Protein AF-A0A2V8FSN2-F1 (afdb_monomer)

Solvent-accessible surface area (backbone atoms only — not comparable to full-atom values): 13021 Å² total; per-residue (Å²): 144,83,74,74,77,70,56,72,78,51,19,64,50,29,37,34,73,85,89,59,61,61,70,61,34,43,75,29,54,44,85,53,67,49,94,68,53,71,68,62,53,70,71,27,49,77,46,80,64,56,48,75,47,79,47,88,89,55,95,57,101,60,76,70,44,48,71,44,72,59,65,49,56,39,64,69,43,63,87,52,48,31,28,37,70,30,58,75,86,32,45,38,61,46,45,51,55,32,38,76,66,48,27,46,29,36,34,38,63,38,73,87,29,33,57,58,28,12,51,41,51,52,53,61,70,69,50,76,89,79,90,68,79,76,56,54,57,28,33,36,36,59,82,84,46,71,62,59,51,49,37,41,44,45,27,44,70,67,44,48,44,58,40,72,33,83,56,83,50,91,90,31,93,43,58,47,41,77,60,37,94,95,34,42,54,76,56,50,74,42,35,64,64,38,39,50,51,49,46,64,74,58,37,74,88,62,46,90,56,84,76,81,98,55,74,78,72,73,77,84,84

Nearest PDB structures (foldseek):
  5dmm-assembly1_A  TM=5.760E-01  e=6.730E+00  Escherichia coli K-12
  6clu-assembly5_B  TM=4.795E-01  e=7.625E+00  Staphylococcus aureus

Mean predicted aligned error: 6.65 Å

pLDDT: mean 86.46, std 13.63, range [32.28, 97.88]

Radius of gyration: 18.84 Å; Cα contacts (8 Å, |Δi|>4): 355; chains: 1; bounding box: 43×34×50 Å

Sequence (221 aa):
MTSLILLLLAALPCIWTQGANRAALEAAGIKRFCALTEAELAAREALPTPGVTARAGLASPTRSPWIVANGWRFTRHPAMKYVYDVPAGKAALAAAEAFAYGADAAMKIDPADAPNLGAMLTFLEGLPAADLPPIADLAVVDDGSPVTGEVMNLLARRNLLFQVVQAPSVRFRLNIAIGSAAYPRAEASDPSAFALKIRRQLTDEERSLRVYGSEVVIGRL

Secondary structure (DSSP, 8-state):
--SSTTSGGGSSPEEP-SS--HHHHHHTT---B----HHHHHTSEEEPPPEEE--TT---S--PPEEE--HHHHHH-TT-EEEEE--TT-HHHHHHHHHHHT-EEEEE--GGGHHHHHHHHHHHHTSPP--PPPP-SEEEE--S-HHHHHHHHHHHTTT--EEEESS--TT-S-EEETTSSSS-TTGGGSHHHHHHHHHHHH-STT-S----S-SSPPP--

Structure (mmCIF, N/CA/C/O backbone):
data_AF-A0A2V8FSN2-F1
#
_entry.id   AF-A0A2V8FSN2-F1
#
loop_
_atom_site.group_PDB
_atom_site.id
_atom_site.type_symbol
_atom_site.label_atom_id
_atom_site.label_alt_id
_atom_site.label_comp_id
_atom_site.label_asym_id
_atom_site.label_entity_id
_atom_site.label_seq_id
_atom_site.pdbx_PDB_ins_code
_atom_site.Cartn_x
_atom_site.Cartn_y
_atom_site.Cartn_z
_atom_site.occupancy
_atom_site.B_iso_or_equiv
_atom_site.auth_seq_id
_atom_site.auth_comp_id
_atom_site.auth_asym_id
_atom_site.auth_atom_id
_atom_site.pdbx_PDB_model_num
ATOM 1 N N . MET A 1 1 ? -22.797 -11.691 -17.986 1.00 35.75 1 MET A N 1
ATOM 2 C CA . MET A 1 1 ? -21.672 -12.281 -17.221 1.00 35.75 1 MET A CA 1
ATOM 3 C C . MET A 1 1 ? -20.411 -12.345 -18.090 1.00 35.75 1 MET A C 1
ATOM 5 O O . MET A 1 1 ? -19.824 -13.401 -18.255 1.00 35.75 1 MET A O 1
ATOM 9 N N . THR A 1 2 ? -19.988 -11.214 -18.660 1.00 32.28 2 THR A N 1
ATOM 10 C CA . THR A 1 2 ? -18.914 -11.165 -19.681 1.00 32.28 2 THR A CA 1
ATOM 11 C C . THR A 1 2 ? -17.969 -9.976 -19.480 1.00 32.28 2 THR A C 1
ATOM 13 O O . THR A 1 2 ? -17.250 -9.599 -20.394 1.00 32.28 2 THR A O 1
ATOM 16 N N . SER A 1 3 ? -17.946 -9.391 -18.276 1.00 36.03 3 SER A N 1
ATOM 17 C CA . SER A 1 3 ? -17.157 -8.183 -17.980 1.00 36.03 3 SER A CA 1
ATOM 18 C C . SER A 1 3 ? -16.051 -8.377 -16.936 1.00 36.03 3 SER A C 1
ATOM 20 O O . SER A 1 3 ? -15.344 -7.423 -16.639 1.00 36.03 3 SER A O 1
ATOM 22 N N . LEU A 1 4 ? -15.876 -9.584 -16.380 1.00 37.31 4 LEU A N 1
ATOM 23 C CA . LEU A 1 4 ? -14.930 -9.819 -15.276 1.00 37.31 4 LEU A CA 1
ATOM 24 C C . LEU A 1 4 ? -13.519 -10.236 -15.732 1.00 37.31 4 LEU A C 1
ATOM 26 O O . LEU A 1 4 ? -12.563 -10.098 -14.981 1.00 37.31 4 LEU A O 1
ATOM 30 N N . ILE A 1 5 ? -13.362 -10.700 -16.975 1.00 35.25 5 ILE A N 1
ATOM 31 C CA . ILE A 1 5 ? -12.075 -11.215 -17.483 1.00 35.25 5 ILE A CA 1
ATOM 32 C C . ILE A 1 5 ? -11.125 -10.077 -17.913 1.00 35.25 5 ILE A C 1
ATOM 34 O O . ILE A 1 5 ? -9.914 -10.269 -17.967 1.00 35.25 5 ILE A O 1
ATOM 38 N N . LEU A 1 6 ? -11.635 -8.859 -18.146 1.00 33.50 6 LEU A N 1
ATOM 39 C CA . LEU A 1 6 ? -10.810 -7.726 -18.588 1.00 33.50 6 LEU A CA 1
ATOM 40 C C . LEU A 1 6 ? -10.037 -7.013 -17.458 1.00 33.50 6 LEU A C 1
ATOM 42 O O . LEU A 1 6 ? -9.141 -6.227 -17.751 1.00 33.50 6 LEU A O 1
ATOM 46 N N . LEU A 1 7 ? -10.353 -7.273 -16.184 1.00 42.03 7 LEU A N 1
ATOM 47 C CA . LEU A 1 7 ? -9.751 -6.567 -15.040 1.00 42.03 7 LEU A CA 1
ATOM 48 C C . LEU A 1 7 ? -8.415 -7.159 -14.567 1.00 42.03 7 LEU A C 1
ATOM 50 O O . LEU A 1 7 ? -7.621 -6.461 -13.946 1.00 42.03 7 LEU A O 1
ATOM 54 N N . LEU A 1 8 ? -8.108 -8.412 -14.903 1.00 42.19 8 LEU A N 1
ATOM 55 C CA . LEU A 1 8 ? -6.897 -9.081 -14.407 1.00 42.19 8 LEU A CA 1
ATOM 56 C C . LEU A 1 8 ? -5.625 -8.689 -15.170 1.00 42.19 8 LEU A C 1
ATOM 58 O O . LEU A 1 8 ? -4.538 -8.659 -14.602 1.00 42.19 8 LEU A O 1
ATOM 62 N N . LEU A 1 9 ? -5.763 -8.266 -16.429 1.00 45.56 9 LEU A N 1
ATOM 63 C CA . LEU A 1 9 ? -4.681 -7.621 -17.173 1.00 45.56 9 LEU A CA 1
ATOM 64 C C . LEU A 1 9 ? -4.505 -6.141 -16.778 1.00 45.56 9 LEU A C 1
ATOM 66 O O . LEU A 1 9 ? -3.613 -5.506 -17.326 1.00 45.56 9 LEU A O 1
ATOM 70 N N . ALA A 1 10 ? -5.290 -5.570 -15.857 1.00 51.56 10 ALA A N 1
ATOM 71 C CA . ALA A 1 10 ? -5.167 -4.163 -15.450 1.00 51.56 10 ALA A CA 1
ATOM 72 C C . ALA A 1 10 ? -4.261 -3.938 -14.220 1.00 51.56 10 ALA A C 1
ATOM 74 O O . ALA A 1 10 ? -3.908 -2.799 -13.940 1.00 51.56 10 ALA A O 1
ATOM 75 N N . ALA A 1 11 ? -3.853 -4.998 -13.512 1.00 57.66 11 ALA A N 1
ATOM 76 C CA . ALA A 1 11 ? -3.108 -4.879 -12.252 1.00 57.66 11 ALA A CA 1
ATOM 77 C C . ALA A 1 11 ? -1.583 -4.740 -12.410 1.00 57.66 11 ALA A C 1
ATOM 79 O O . ALA A 1 11 ? -0.895 -4.375 -11.458 1.00 57.66 11 ALA A O 1
ATOM 80 N N . LEU A 1 12 ? -1.029 -5.053 -13.588 1.00 60.91 12 LEU A N 1
ATOM 81 C CA . LEU A 1 12 ? 0.399 -4.848 -13.829 1.00 60.91 12 LEU A CA 1
ATOM 82 C C . LEU A 1 12 ? 0.646 -3.372 -14.153 1.00 60.91 12 LEU A C 1
ATOM 84 O O . LEU A 1 12 ? 0.088 -2.894 -15.154 1.00 60.91 12 LEU A O 1
ATOM 88 N N . PRO A 1 13 ? 1.495 -2.680 -13.369 1.00 67.88 13 PRO A N 1
ATOM 89 C CA . PRO A 1 13 ? 1.811 -1.284 -13.612 1.00 67.88 13 PRO A CA 1
ATOM 90 C C . PRO A 1 13 ? 2.401 -1.140 -15.011 1.00 67.88 13 PRO A C 1
ATOM 92 O O . PRO A 1 13 ? 3.195 -1.969 -15.466 1.00 67.88 13 PRO A O 1
ATOM 95 N N . CYS A 1 14 ? 1.981 -0.099 -15.720 1.00 76.69 14 CYS A N 1
ATOM 96 C CA . CYS A 1 14 ? 2.567 0.220 -17.010 1.00 76.69 14 CYS A CA 1
ATOM 97 C C . CYS A 1 14 ? 3.764 1.153 -16.800 1.00 76.69 14 CYS A C 1
ATOM 99 O O . CYS A 1 14 ? 3.795 1.984 -15.888 1.00 76.69 14 CYS A O 1
ATOM 101 N N . ILE A 1 15 ? 4.779 1.013 -17.646 1.00 75.25 15 ILE A N 1
ATOM 102 C CA . ILE A 1 15 ? 5.975 1.844 -17.562 1.00 75.25 15 ILE A CA 1
ATOM 103 C C . ILE A 1 15 ? 5.770 3.082 -18.427 1.00 75.25 15 ILE A C 1
ATOM 105 O O . ILE A 1 15 ? 5.444 2.979 -19.611 1.00 75.25 15 ILE A O 1
ATOM 109 N N . TRP A 1 16 ? 5.964 4.260 -17.842 1.00 72.88 16 TRP A N 1
ATOM 110 C CA . TRP A 1 16 ? 6.043 5.503 -18.597 1.00 72.88 16 TRP A CA 1
ATOM 111 C C . TRP A 1 16 ? 7.506 5.910 -18.673 1.00 72.88 16 TRP A C 1
ATOM 113 O O . TRP A 1 16 ? 8.165 6.092 -17.652 1.00 72.88 16 TRP A O 1
ATOM 123 N N . THR A 1 17 ? 8.035 6.049 -19.882 1.00 64.50 17 THR A N 1
ATOM 124 C CA . THR A 1 17 ? 9.439 6.411 -20.061 1.00 64.50 17 THR A CA 1
ATOM 125 C C . THR A 1 17 ? 9.577 7.680 -20.870 1.00 64.50 17 THR A C 1
ATOM 127 O O . THR A 1 17 ? 9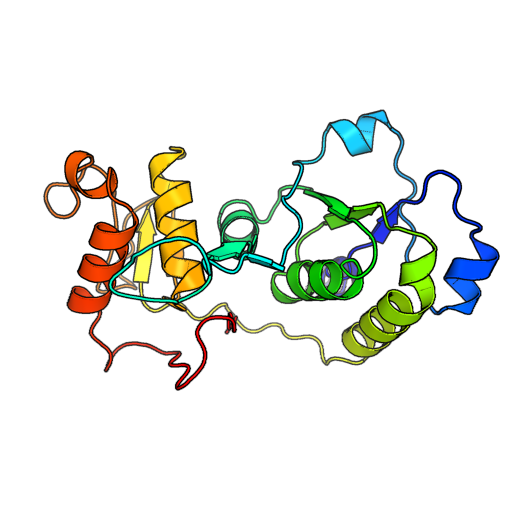.242 7.705 -22.053 1.00 64.50 17 THR A O 1
ATOM 130 N N . GLN A 1 18 ? 10.159 8.703 -20.253 1.00 57.31 18 GLN A N 1
ATOM 131 C CA . GLN A 1 18 ? 10.711 9.844 -20.969 1.00 57.31 18 GLN A CA 1
ATOM 132 C C . GLN A 1 18 ? 12.187 9.55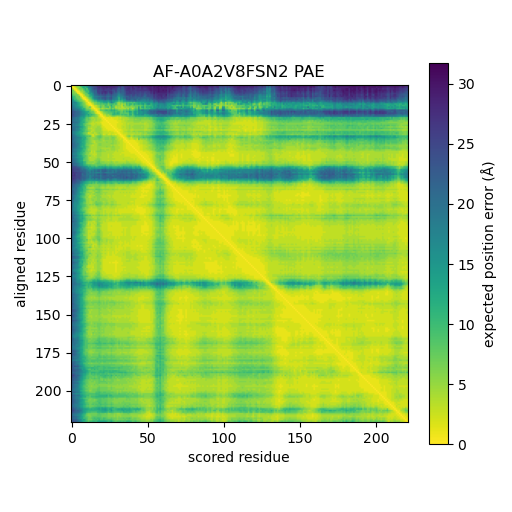9 -21.255 1.00 57.31 18 GLN A C 1
ATOM 134 O O . GLN A 1 18 ? 12.979 9.382 -20.337 1.00 57.31 18 GLN A O 1
ATOM 139 N N . GLY A 1 19 ? 12.555 9.455 -22.532 1.00 55.84 19 GLY A N 1
ATOM 140 C CA . GLY A 1 19 ? 13.959 9.372 -22.960 1.00 55.84 19 GLY A CA 1
ATOM 141 C C . GLY A 1 19 ? 14.665 8.016 -22.815 1.00 55.84 19 GLY A C 1
ATOM 142 O O . GLY A 1 19 ? 15.796 7.892 -23.278 1.00 55.84 19 GLY A O 1
ATOM 143 N N . ALA A 1 20 ? 14.039 6.985 -22.240 1.00 67.75 20 ALA A N 1
ATOM 144 C CA . ALA A 1 20 ? 14.624 5.641 -22.219 1.00 67.75 20 ALA A CA 1
ATOM 145 C C . ALA A 1 20 ? 14.458 4.933 -23.578 1.00 67.75 20 ALA A C 1
ATOM 147 O O . ALA A 1 20 ? 13.423 5.047 -24.239 1.00 67.75 20 ALA A O 1
ATOM 148 N N . ASN A 1 21 ? 15.477 4.177 -23.998 1.00 81.06 21 ASN A N 1
ATOM 149 C CA . ASN A 1 21 ? 15.436 3.428 -25.253 1.00 81.06 21 ASN A CA 1
ATOM 150 C C . ASN A 1 21 ? 14.438 2.267 -25.140 1.00 81.06 21 ASN A C 1
ATOM 152 O O . ASN A 1 21 ? 14.720 1.257 -24.496 1.00 81.06 21 ASN A O 1
ATOM 156 N N . ARG A 1 22 ? 13.289 2.398 -25.809 1.00 83.62 22 ARG A N 1
ATOM 157 C CA . ARG A 1 22 ? 12.225 1.387 -25.807 1.00 83.62 22 ARG A CA 1
ATOM 158 C C . ARG A 1 22 ? 12.718 -0.009 -26.192 1.00 83.62 22 ARG A C 1
ATOM 160 O O . ARG A 1 22 ? 12.343 -0.966 -25.526 1.00 83.62 22 ARG A O 1
ATOM 167 N N . ALA A 1 23 ? 13.596 -0.127 -27.187 1.00 86.25 23 ALA A N 1
ATOM 168 C CA . ALA A 1 23 ? 14.127 -1.426 -27.601 1.00 86.25 23 ALA A CA 1
ATOM 169 C C . ALA A 1 23 ? 14.955 -2.091 -26.487 1.00 86.25 23 ALA A C 1
ATOM 171 O O . ALA A 1 23 ? 14.901 -3.306 -26.320 1.00 86.25 23 ALA A O 1
ATOM 172 N N . ALA A 1 24 ? 15.682 -1.303 -25.686 1.00 86.06 24 ALA A N 1
ATOM 173 C CA . ALA A 1 24 ? 16.426 -1.822 -24.538 1.00 86.06 24 ALA A CA 1
ATOM 174 C C . ALA A 1 24 ? 15.489 -2.298 -23.414 1.00 86.06 24 ALA A C 1
ATOM 176 O O . ALA A 1 24 ? 15.753 -3.317 -22.781 1.00 86.06 24 ALA A O 1
ATOM 177 N N . LEU A 1 25 ? 14.376 -1.593 -23.192 1.00 88.44 25 LEU A N 1
ATOM 178 C CA . LEU A 1 25 ? 13.359 -1.985 -22.210 1.00 88.44 25 LEU A CA 1
ATOM 179 C C . LEU A 1 25 ? 12.627 -3.262 -22.637 1.00 88.44 25 LEU A C 1
ATOM 181 O O . LEU A 1 25 ? 12.439 -4.169 -21.828 1.00 88.44 25 LEU A O 1
ATOM 185 N N . GLU A 1 26 ? 12.267 -3.363 -23.915 1.00 90.31 26 GLU A N 1
ATOM 186 C CA . GLU A 1 26 ? 11.652 -4.564 -24.488 1.00 90.31 26 GLU A CA 1
ATOM 187 C C . GLU A 1 26 ? 12.605 -5.765 -24.425 1.00 90.31 26 GLU A C 1
ATOM 189 O O . GLU A 1 26 ? 12.193 -6.848 -24.012 1.00 90.31 26 GLU A O 1
ATOM 194 N N . ALA A 1 27 ? 13.894 -5.569 -24.731 1.00 90.00 27 ALA A N 1
ATOM 195 C CA . ALA A 1 27 ? 14.922 -6.602 -24.583 1.00 90.00 27 ALA A CA 1
ATOM 196 C C . ALA A 1 27 ? 15.109 -7.060 -23.125 1.00 90.00 27 ALA A C 1
ATOM 198 O O . ALA A 1 27 ? 15.471 -8.210 -22.884 1.00 90.00 27 ALA A O 1
ATOM 199 N N . ALA A 1 28 ? 14.820 -6.190 -22.153 1.00 89.56 28 ALA A N 1
ATOM 200 C CA . ALA A 1 28 ? 14.801 -6.540 -20.736 1.00 89.56 28 ALA A CA 1
ATOM 201 C C . ALA A 1 28 ? 13.525 -7.294 -20.306 1.00 89.56 28 ALA A C 1
ATOM 203 O O . ALA A 1 28 ? 13.422 -7.701 -19.153 1.00 89.56 28 ALA A O 1
ATOM 204 N N . GLY A 1 29 ? 12.556 -7.502 -21.204 1.00 88.50 29 GLY A N 1
ATOM 205 C CA . GLY A 1 29 ? 11.298 -8.197 -20.918 1.00 88.50 29 GLY A CA 1
ATOM 206 C C . GLY A 1 29 ? 10.150 -7.277 -20.496 1.00 88.50 29 GLY A C 1
ATOM 207 O O . GLY A 1 29 ? 9.080 -7.765 -20.132 1.00 88.50 29 GLY A O 1
ATOM 208 N N . ILE A 1 30 ? 10.327 -5.954 -20.562 1.00 90.19 30 ILE A N 1
ATOM 209 C CA . ILE A 1 30 ? 9.263 -4.987 -20.270 1.00 90.19 30 ILE A CA 1
ATOM 210 C C . ILE A 1 30 ? 8.358 -4.872 -21.500 1.00 90.19 30 ILE A C 1
ATOM 212 O O . ILE A 1 30 ? 8.764 -4.365 -22.541 1.00 90.19 30 ILE A O 1
ATOM 216 N N . LYS A 1 31 ? 7.111 -5.334 -21.374 1.00 87.06 31 LYS A N 1
ATOM 217 C CA . LYS A 1 31 ? 6.132 -5.359 -22.480 1.00 87.06 31 LYS A CA 1
ATOM 218 C C . LYS A 1 31 ? 5.077 -4.255 -22.385 1.00 87.06 31 LYS A C 1
ATOM 220 O O . LYS A 1 31 ? 4.395 -3.956 -23.364 1.00 87.06 31 LYS A O 1
ATOM 225 N N . ARG A 1 32 ? 4.894 -3.680 -21.194 1.00 83.62 32 ARG A N 1
ATOM 226 C CA . ARG A 1 32 ? 3.795 -2.761 -20.871 1.00 83.62 32 ARG A CA 1
ATOM 227 C C . ARG A 1 32 ? 4.288 -1.329 -20.779 1.00 83.62 32 ARG A C 1
ATOM 229 O O . ARG A 1 32 ? 4.897 -0.943 -19.786 1.00 83.62 32 ARG A O 1
ATOM 236 N N . PHE A 1 33 ? 3.945 -0.534 -21.784 1.00 85.75 33 PHE A N 1
ATOM 237 C CA . PHE A 1 33 ? 4.267 0.888 -21.839 1.00 85.75 33 PHE A CA 1
ATOM 238 C C . PHE A 1 33 ? 2.985 1.718 -21.807 1.00 85.75 33 PHE A C 1
ATOM 240 O O . PHE A 1 33 ? 2.049 1.430 -22.554 1.00 85.75 33 PHE A O 1
ATOM 247 N N . CYS A 1 34 ? 2.926 2.742 -20.954 1.00 82.94 34 CYS A N 1
ATOM 248 C CA . CYS A 1 34 ? 1.807 3.678 -20.960 1.00 82.94 34 CYS A CA 1
ATOM 249 C C . CYS A 1 34 ? 2.030 4.743 -22.045 1.00 82.94 34 CYS A C 1
ATOM 251 O O . CYS A 1 34 ? 3.047 5.436 -22.030 1.00 82.94 34 CYS A O 1
ATOM 253 N N . ALA A 1 35 ? 1.051 4.951 -22.925 1.00 81.38 35 ALA A N 1
ATOM 254 C CA . ALA A 1 35 ? 1.015 6.107 -23.822 1.00 81.38 35 ALA A CA 1
ATOM 255 C C . ALA A 1 35 ? 0.341 7.299 -23.116 1.00 81.38 35 ALA A C 1
ATOM 257 O O . ALA A 1 35 ? -0.764 7.685 -23.476 1.00 81.38 35 ALA A O 1
ATOM 258 N N . LEU A 1 36 ? 0.976 7.819 -22.059 1.00 83.56 36 LEU A N 1
ATOM 259 C CA . LEU A 1 36 ? 0.474 8.974 -21.302 1.00 83.56 36 LEU A CA 1
ATOM 260 C C . LEU A 1 36 ? 1.171 10.254 -21.759 1.00 83.56 36 LEU A C 1
ATOM 262 O O . LEU A 1 36 ? 2.399 10.302 -21.870 1.00 83.56 36 LEU A O 1
ATOM 266 N N . THR A 1 37 ? 0.385 11.302 -21.960 1.00 85.44 37 THR A N 1
ATOM 267 C CA . THR A 1 37 ? 0.864 12.680 -22.081 1.00 85.44 37 THR A CA 1
ATOM 268 C C . THR A 1 37 ? 1.406 13.188 -20.740 1.00 85.44 37 THR A C 1
ATOM 270 O O . THR A 1 37 ? 1.067 12.669 -19.674 1.00 85.44 37 THR A O 1
ATOM 273 N N . GLU A 1 38 ? 2.226 14.241 -20.763 1.00 84.62 38 GLU A N 1
ATOM 274 C CA . GLU A 1 38 ? 2.713 14.871 -19.525 1.00 84.62 38 GLU A CA 1
ATOM 275 C C . GLU A 1 38 ? 1.565 15.413 -18.659 1.00 84.62 38 GLU A C 1
ATOM 277 O O . GLU A 1 38 ? 1.625 15.319 -17.435 1.00 84.62 38 GLU A O 1
ATOM 282 N N . ALA A 1 39 ? 0.486 15.908 -19.280 1.00 87.81 39 ALA A N 1
ATOM 283 C CA . ALA A 1 39 ? -0.706 16.373 -18.574 1.00 87.81 39 ALA A CA 1
ATOM 284 C C . ALA A 1 39 ? -1.436 15.228 -17.851 1.00 87.81 39 ALA A C 1
ATOM 286 O O . ALA A 1 39 ? -1.812 15.369 -16.688 1.00 87.81 39 ALA A O 1
ATOM 287 N N . GLU A 1 40 ? -1.596 14.074 -18.504 1.00 89.31 40 GLU A N 1
ATOM 288 C CA . GLU A 1 40 ? -2.189 12.886 -17.876 1.00 89.31 40 GLU A CA 1
ATOM 289 C C . GLU A 1 40 ? -1.317 12.337 -16.748 1.00 89.31 40 GLU A C 1
ATOM 291 O O . GLU A 1 40 ? -1.837 11.833 -15.755 1.00 89.31 40 GLU A O 1
ATOM 296 N N . LEU A 1 41 ? 0.006 12.440 -16.883 1.00 86.75 41 LEU A N 1
ATOM 297 C CA . LEU A 1 41 ? 0.937 12.037 -15.839 1.00 86.75 41 LEU A CA 1
ATOM 298 C C . LEU A 1 41 ? 0.888 12.981 -14.632 1.00 86.75 41 LEU A C 1
ATOM 300 O O . LEU A 1 41 ? 0.894 12.511 -13.500 1.00 86.75 41 LEU A O 1
ATOM 304 N N . ALA A 1 42 ? 0.799 14.292 -14.867 1.00 89.62 42 ALA A N 1
ATOM 305 C CA . ALA A 1 42 ? 0.687 15.305 -13.818 1.00 89.62 42 ALA A CA 1
ATOM 306 C C . ALA A 1 42 ? -0.651 15.243 -13.059 1.00 89.62 42 ALA A C 1
ATOM 308 O O . ALA A 1 42 ? -0.721 15.661 -11.907 1.00 89.62 42 ALA A O 1
ATOM 309 N N . ALA A 1 43 ? -1.704 14.709 -13.686 1.00 92.75 43 ALA A N 1
ATOM 310 C CA . ALA A 1 43 ? -3.006 14.506 -13.053 1.00 92.75 43 ALA A CA 1
ATOM 311 C C . ALA A 1 43 ? -3.063 13.275 -12.123 1.00 92.75 43 ALA A C 1
ATOM 313 O O . ALA A 1 43 ? -4.026 13.125 -11.370 1.00 92.75 43 ALA A O 1
ATOM 314 N N . ARG A 1 44 ? -2.069 12.376 -12.181 1.00 94.12 44 ARG A N 1
ATOM 315 C CA . ARG A 1 44 ? -1.976 11.192 -11.310 1.00 94.12 44 ARG A CA 1
ATOM 316 C C . ARG A 1 44 ? -1.459 11.572 -9.923 1.00 94.12 44 ARG A C 1
ATOM 318 O O . ARG A 1 44 ? -0.650 12.483 -9.776 1.00 94.12 44 ARG A O 1
ATOM 325 N N . GLU A 1 45 ? -1.880 10.835 -8.897 1.00 95.31 45 GLU A N 1
ATOM 326 C CA . GLU A 1 45 ? -1.367 11.037 -7.540 1.00 95.31 45 GLU A CA 1
ATOM 327 C C . GLU A 1 45 ? 0.077 10.525 -7.437 1.00 95.31 45 GLU A C 1
ATOM 329 O O . GLU A 1 45 ? 0.365 9.355 -7.706 1.00 95.31 45 GLU A O 1
ATOM 334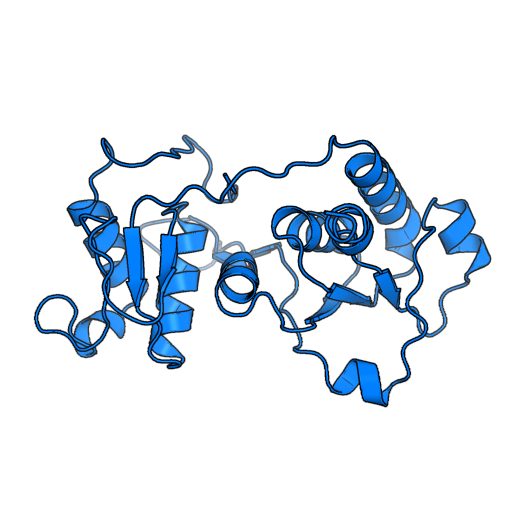 N N . ALA A 1 46 ? 0.991 11.408 -7.037 1.00 95.88 46 ALA A N 1
ATOM 335 C CA . ALA A 1 46 ? 2.388 11.058 -6.836 1.00 95.88 46 ALA A CA 1
ATOM 336 C C . ALA A 1 46 ? 2.567 10.198 -5.581 1.00 95.88 46 ALA A C 1
ATOM 338 O O . ALA A 1 46 ? 2.129 10.561 -4.485 1.00 95.88 46 ALA A O 1
ATOM 339 N N . LEU A 1 47 ? 3.264 9.075 -5.737 1.00 95.94 47 LEU A N 1
ATOM 340 C CA . LEU A 1 47 ? 3.570 8.163 -4.645 1.00 95.94 47 LEU A CA 1
ATOM 341 C C . LEU A 1 47 ? 5.009 8.327 -4.158 1.00 95.94 47 LEU A C 1
ATOM 343 O O . LEU A 1 47 ? 5.930 8.451 -4.971 1.00 95.94 47 LEU A O 1
ATOM 347 N N . PRO A 1 48 ? 5.247 8.257 -2.837 1.00 95.31 48 PRO A N 1
ATOM 348 C CA . PRO A 1 48 ? 6.596 8.114 -2.323 1.00 95.31 48 PRO A CA 1
ATOM 349 C C . PRO A 1 48 ? 7.205 6.776 -2.767 1.00 95.31 48 PRO A C 1
ATOM 351 O O . PRO A 1 48 ? 6.534 5.743 -2.818 1.00 95.31 48 PRO A O 1
ATOM 354 N N . THR A 1 49 ? 8.510 6.795 -3.041 1.00 94.88 49 THR A N 1
ATOM 355 C CA . THR A 1 49 ? 9.277 5.592 -3.386 1.00 94.88 49 THR A CA 1
ATOM 356 C C . THR A 1 49 ? 9.220 4.575 -2.238 1.00 94.88 49 THR A C 1
ATOM 358 O O . THR A 1 49 ? 9.610 4.917 -1.116 1.00 94.88 49 THR A O 1
ATOM 361 N N . PRO A 1 50 ? 8.794 3.324 -2.487 1.00 94.56 50 PRO A N 1
ATOM 362 C CA . PRO A 1 50 ? 8.719 2.319 -1.443 1.00 94.56 50 PRO A CA 1
ATOM 363 C C . PRO A 1 50 ? 10.109 1.883 -0.990 1.00 94.56 50 PRO A C 1
ATOM 365 O O . PRO A 1 50 ? 11.086 1.850 -1.749 1.00 94.56 50 PRO A O 1
ATOM 368 N N . GLY A 1 51 ? 10.208 1.524 0.284 1.00 93.06 51 GLY A N 1
ATOM 369 C CA . GLY A 1 51 ? 11.467 1.084 0.854 1.00 93.06 51 GLY A CA 1
ATOM 370 C C . GLY A 1 51 ? 11.527 1.211 2.360 1.00 93.06 51 GLY A C 1
ATOM 371 O O . GLY A 1 51 ? 10.524 1.349 3.054 1.00 93.06 51 GLY A O 1
ATOM 372 N N . VAL A 1 52 ? 12.753 1.145 2.863 1.00 90.88 52 VAL A N 1
ATOM 373 C CA . VAL A 1 52 ? 13.041 1.129 4.287 1.00 90.88 52 VAL A CA 1
ATOM 374 C C . VAL A 1 52 ? 14.061 2.218 4.581 1.00 90.88 52 VAL A C 1
ATOM 376 O O . VAL A 1 52 ? 15.127 2.255 3.970 1.00 90.88 52 VAL A O 1
ATOM 379 N N . THR A 1 53 ? 13.743 3.084 5.536 1.00 86.81 53 THR A N 1
ATOM 380 C CA . THR A 1 53 ? 14.656 4.104 6.051 1.00 86.81 53 THR A CA 1
ATOM 381 C C . THR A 1 53 ? 15.160 3.653 7.412 1.00 86.81 53 THR A C 1
ATOM 383 O O . THR A 1 53 ? 14.410 3.606 8.395 1.00 86.81 53 THR A O 1
ATOM 386 N N . ALA A 1 54 ? 16.444 3.305 7.472 1.00 79.62 54 ALA A N 1
ATOM 387 C CA . ALA A 1 54 ? 17.101 2.958 8.721 1.00 79.62 54 ALA A CA 1
ATOM 388 C C . ALA A 1 54 ? 17.117 4.160 9.678 1.00 79.62 54 ALA A C 1
ATOM 390 O O . ALA A 1 54 ? 17.299 5.305 9.269 1.00 79.62 54 ALA A O 1
ATOM 391 N N . ARG A 1 55 ? 16.964 3.891 10.976 1.00 73.31 55 ARG A N 1
ATOM 392 C CA . ARG A 1 55 ? 17.008 4.903 12.043 1.00 73.31 55 ARG A CA 1
ATOM 393 C C . ARG A 1 55 ? 18.269 4.759 12.895 1.00 73.31 55 ARG A C 1
ATOM 395 O O . ARG A 1 55 ? 18.205 4.787 14.117 1.00 73.31 55 ARG A O 1
ATOM 402 N N . ALA A 1 56 ? 19.419 4.572 12.245 1.00 61.66 56 ALA A N 1
ATOM 403 C CA . ALA A 1 56 ? 20.689 4.294 12.922 1.00 61.66 56 ALA A CA 1
ATOM 404 C C . ALA A 1 56 ? 21.169 5.434 13.846 1.00 61.66 56 ALA A C 1
ATOM 406 O O . ALA A 1 56 ? 21.848 5.162 14.829 1.00 61.66 56 ALA A O 1
ATOM 407 N N . GLY A 1 57 ? 20.796 6.689 13.563 1.00 63.03 57 GLY A N 1
ATOM 408 C CA . GLY A 1 57 ? 21.200 7.866 14.346 1.00 63.03 57 GLY A CA 1
ATOM 409 C C . GLY A 1 57 ? 20.198 8.340 15.405 1.00 63.03 57 GLY A C 1
ATOM 410 O O . GLY A 1 57 ? 20.421 9.385 16.006 1.00 63.03 57 GLY A O 1
ATOM 411 N N . LEU A 1 58 ? 19.085 7.628 15.622 1.00 64.44 58 LEU A N 1
ATOM 412 C CA . LEU A 1 58 ? 18.048 8.036 16.574 1.00 64.44 58 LEU A CA 1
ATOM 413 C C . LEU A 1 58 ? 18.098 7.148 17.821 1.00 64.44 58 LEU A C 1
ATOM 415 O O . LEU A 1 58 ? 17.822 5.951 17.743 1.00 64.44 58 LEU A O 1
ATOM 419 N N . ALA A 1 59 ? 18.396 7.737 18.981 1.00 61.19 59 ALA A N 1
ATOM 420 C CA . ALA A 1 59 ? 18.223 7.053 20.258 1.00 61.19 59 ALA A CA 1
ATOM 421 C C . ALA A 1 59 ? 16.722 6.803 20.482 1.00 61.19 59 ALA A C 1
ATOM 423 O O . ALA A 1 59 ? 15.947 7.730 20.708 1.00 61.19 59 ALA A O 1
ATOM 424 N N . SER A 1 60 ? 16.299 5.548 20.360 1.00 63.72 60 SER A N 1
ATOM 425 C CA . SER A 1 60 ? 14.904 5.136 20.499 1.00 63.72 60 SER A CA 1
ATOM 426 C C . SER A 1 60 ? 14.831 3.788 21.218 1.00 63.72 60 SER A C 1
ATOM 428 O O . SER A 1 60 ? 15.724 2.958 21.028 1.00 63.72 60 SER A O 1
ATOM 430 N N . PRO A 1 61 ? 13.759 3.521 21.992 1.00 57.66 61 PRO A N 1
ATOM 431 C CA . PRO A 1 61 ? 13.517 2.200 22.572 1.00 57.66 61 PRO A CA 1
ATOM 432 C C . PRO A 1 61 ? 13.444 1.072 21.529 1.00 57.66 61 PRO A C 1
ATOM 434 O O . PRO A 1 61 ? 13.626 -0.091 21.876 1.00 57.66 61 PRO A O 1
ATOM 437 N N . THR A 1 62 ? 13.195 1.397 20.252 1.00 65.00 62 THR A N 1
ATOM 438 C CA . THR A 1 62 ? 13.189 0.431 19.144 1.00 65.00 62 THR A CA 1
ATOM 439 C C . THR A 1 62 ? 14.108 0.901 18.022 1.00 65.00 62 THR A C 1
ATOM 441 O O . THR A 1 62 ? 14.089 2.076 17.661 1.00 65.00 62 THR A O 1
ATOM 444 N N . ARG A 1 63 ? 14.839 -0.027 17.398 1.00 70.19 63 ARG A N 1
ATOM 445 C CA . ARG A 1 63 ? 15.577 0.223 16.146 1.00 70.19 63 ARG A CA 1
ATOM 446 C C . ARG A 1 63 ? 14.780 -0.176 14.899 1.00 70.19 63 ARG A C 1
ATOM 448 O O . ARG A 1 63 ? 15.358 -0.244 13.816 1.00 70.19 63 ARG A O 1
ATOM 455 N N . SER A 1 64 ? 13.476 -0.441 15.045 1.00 77.06 64 SER A N 1
ATOM 456 C CA . SER A 1 64 ? 12.599 -0.779 13.923 1.00 77.06 64 SER A CA 1
ATOM 457 C C . SER A 1 64 ? 12.680 0.332 12.873 1.00 77.06 64 SER A C 1
ATOM 459 O O . SER A 1 64 ? 12.507 1.514 13.207 1.00 77.06 64 SER A O 1
ATOM 461 N N . PRO A 1 65 ? 12.996 -0.002 11.615 1.00 84.75 65 PRO A N 1
ATOM 462 C CA . PRO A 1 65 ? 13.166 1.010 10.597 1.00 84.75 65 PRO A CA 1
ATOM 463 C C . PRO A 1 65 ? 11.815 1.611 10.199 1.00 84.75 65 PRO A C 1
ATOM 465 O O . PRO A 1 65 ? 10.737 1.078 10.480 1.00 84.75 65 PRO A O 1
ATOM 468 N N . TRP A 1 66 ? 11.862 2.759 9.531 1.00 86.19 66 TRP A N 1
ATOM 469 C CA . TRP A 1 66 ? 10.660 3.296 8.914 1.00 86.19 66 TRP A CA 1
ATOM 470 C C . TRP A 1 66 ? 10.402 2.573 7.596 1.00 86.19 66 TRP A C 1
ATOM 472 O O . TRP A 1 66 ? 11.290 2.525 6.753 1.00 86.19 66 TRP A O 1
ATOM 482 N N . ILE A 1 67 ? 9.198 2.035 7.412 1.00 90.38 67 ILE A N 1
ATOM 483 C CA . ILE A 1 67 ? 8.782 1.459 6.132 1.00 90.38 67 ILE A CA 1
ATOM 484 C C . ILE A 1 67 ? 7.993 2.529 5.386 1.00 90.38 67 ILE A C 1
ATOM 486 O O . ILE A 1 67 ? 7.015 3.057 5.918 1.00 90.38 67 ILE A O 1
ATOM 490 N N . VAL A 1 68 ? 8.419 2.844 4.171 1.00 92.75 68 VAL A N 1
ATOM 491 C CA . VAL A 1 68 ? 7.644 3.634 3.219 1.00 92.75 68 VAL A CA 1
ATOM 492 C C . VAL A 1 68 ? 6.844 2.651 2.379 1.00 92.75 68 VAL A C 1
ATOM 494 O O . VAL A 1 68 ? 7.432 1.878 1.622 1.00 92.75 68 VAL A O 1
ATOM 497 N N . ALA A 1 69 ? 5.525 2.660 2.560 1.00 93.12 69 ALA A N 1
ATOM 498 C CA . ALA A 1 69 ? 4.604 1.797 1.837 1.00 93.12 69 ALA A CA 1
ATOM 499 C C . ALA A 1 69 ? 3.322 2.545 1.459 1.00 93.12 69 ALA A C 1
ATOM 501 O O . ALA A 1 69 ? 2.818 3.375 2.220 1.00 93.12 69 ALA A O 1
ATOM 502 N N . ASN A 1 70 ? 2.792 2.213 0.288 1.00 95.62 70 ASN A N 1
ATOM 503 C CA . ASN A 1 70 ? 1.656 2.865 -0.354 1.00 95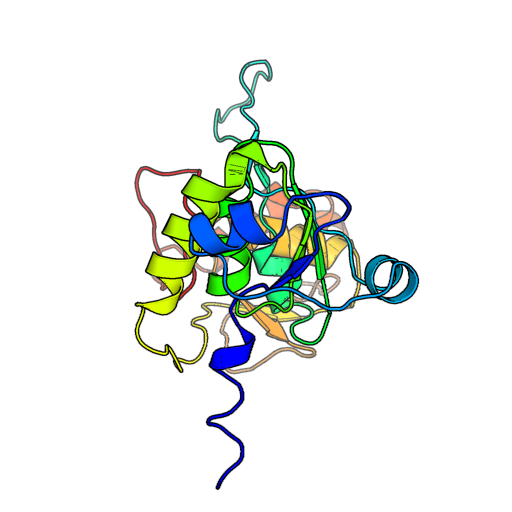.62 70 ASN A CA 1
ATOM 504 C C . ASN A 1 70 ? 0.383 2.021 -0.334 1.00 95.62 70 ASN A C 1
ATOM 506 O O . ASN A 1 70 ? -0.679 2.528 -0.681 1.00 95.62 70 ASN A O 1
ATOM 510 N N . GLY A 1 71 ? 0.458 0.774 0.142 1.00 93.50 71 GLY A N 1
ATOM 511 C CA . GLY A 1 71 ? -0.686 -0.137 0.232 1.00 93.50 71 GLY A CA 1
ATOM 512 C C . GLY A 1 71 ? -1.946 0.482 0.842 1.00 93.50 71 GLY A C 1
ATOM 513 O O . GLY A 1 71 ? -3.044 0.299 0.327 1.00 93.50 71 GLY A O 1
ATOM 514 N N . TRP A 1 72 ? -1.789 1.290 1.894 1.00 95.12 72 TRP A N 1
ATOM 515 C CA . TRP A 1 72 ? -2.908 1.983 2.537 1.00 95.12 72 TRP A CA 1
ATOM 516 C C . TRP A 1 72 ? -3.562 3.056 1.649 1.00 95.12 72 TRP A C 1
ATOM 518 O O . TRP A 1 72 ? -4.756 3.303 1.780 1.00 95.12 72 TRP A O 1
ATOM 528 N N . ARG A 1 73 ? -2.810 3.695 0.741 1.00 96.31 73 ARG A N 1
ATOM 529 C CA . ARG A 1 73 ? -3.357 4.660 -0.228 1.00 96.31 73 ARG A CA 1
ATOM 530 C C . ARG A 1 73 ? -4.215 3.934 -1.253 1.00 96.31 73 ARG A C 1
ATOM 532 O O . ARG A 1 73 ? -5.328 4.369 -1.526 1.00 96.31 73 ARG A O 1
ATOM 539 N N . PHE A 1 74 ? -3.722 2.795 -1.737 1.00 94.19 74 PHE A N 1
ATOM 540 C CA . PHE A 1 74 ? -4.425 1.949 -2.699 1.00 94.19 74 PHE A CA 1
ATOM 541 C C . PHE A 1 74 ? -5.726 1.392 -2.133 1.00 94.19 74 PHE A C 1
ATOM 543 O O . PHE A 1 74 ? -6.750 1.415 -2.807 1.00 94.19 74 PHE A O 1
ATOM 550 N N . THR A 1 75 ? -5.720 0.939 -0.876 1.00 92.44 75 THR A N 1
ATOM 551 C CA . THR A 1 75 ? -6.948 0.452 -0.233 1.00 92.44 75 THR A CA 1
ATOM 552 C C . THR A 1 75 ? -7.931 1.575 0.077 1.00 92.44 75 THR A C 1
ATOM 554 O O . THR A 1 75 ? -9.139 1.351 0.011 1.00 92.4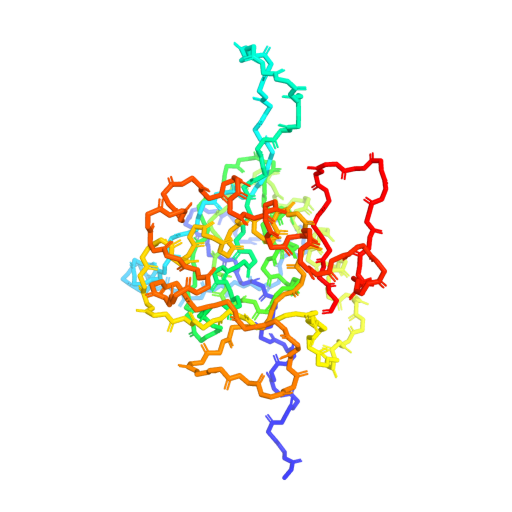4 75 THR A O 1
ATOM 557 N N . ARG A 1 76 ? -7.441 2.780 0.389 1.00 95.62 76 ARG A N 1
ATOM 558 C CA . ARG A 1 76 ? -8.285 3.955 0.635 1.00 95.62 76 ARG A CA 1
ATOM 559 C C . ARG A 1 76 ? -8.940 4.479 -0.642 1.00 95.62 76 ARG A C 1
ATOM 561 O O . ARG A 1 76 ? -10.117 4.835 -0.622 1.00 95.62 76 ARG A O 1
ATOM 568 N N . HIS A 1 77 ? -8.202 4.506 -1.750 1.00 94.81 77 HIS A N 1
ATOM 569 C CA . HIS A 1 77 ? -8.666 5.061 -3.019 1.00 94.81 77 HIS A CA 1
ATOM 570 C C . HIS A 1 77 ? -8.367 4.132 -4.213 1.00 94.81 77 HIS A C 1
ATOM 572 O O . HIS A 1 77 ? -7.576 4.475 -5.088 1.00 94.81 77 HIS A O 1
ATOM 578 N N . PRO A 1 78 ? -9.045 2.975 -4.319 1.00 91.12 78 PRO A N 1
ATOM 579 C CA . PRO A 1 78 ? -8.714 1.946 -5.314 1.00 91.12 78 PRO A CA 1
ATOM 580 C C . PRO A 1 78 ? -8.949 2.366 -6.773 1.00 91.12 78 PRO A C 1
ATOM 582 O O . PRO A 1 78 ? -8.382 1.771 -7.681 1.00 91.12 78 PRO A O 1
ATOM 585 N N . ALA A 1 79 ? -9.784 3.382 -7.013 1.00 91.06 79 ALA A N 1
ATOM 586 C CA . ALA A 1 79 ? -10.056 3.908 -8.352 1.00 91.06 79 ALA A CA 1
ATOM 587 C C . ALA A 1 79 ? -9.089 5.028 -8.780 1.00 91.06 79 ALA A C 1
ATOM 589 O O . ALA A 1 79 ? -9.165 5.502 -9.916 1.00 91.06 79 ALA A O 1
ATOM 590 N N . MET A 1 80 ? -8.221 5.492 -7.876 1.00 93.19 80 MET A N 1
ATOM 591 C CA . MET A 1 80 ? -7.256 6.538 -8.193 1.00 93.19 80 MET A CA 1
ATOM 592 C C . MET A 1 80 ? -6.136 5.992 -9.069 1.00 93.19 80 MET A C 1
ATOM 594 O O . MET A 1 80 ? -5.765 4.821 -9.007 1.00 93.19 80 MET A O 1
ATOM 598 N N . LYS A 1 81 ? -5.590 6.885 -9.891 1.00 93.69 81 LYS A N 1
ATOM 599 C CA . LYS A 1 81 ? -4.443 6.607 -10.745 1.00 93.69 81 LYS A CA 1
ATOM 600 C C . LYS A 1 81 ? -3.208 7.234 -10.136 1.00 93.69 81 LYS A C 1
ATOM 602 O O . LYS A 1 81 ? -3.222 8.407 -9.764 1.00 93.69 81 LYS A O 1
ATOM 607 N N . TYR A 1 82 ? -2.136 6.464 -10.101 1.00 95.00 82 TYR A N 1
ATOM 608 C CA . TYR A 1 82 ? -0.920 6.819 -9.397 1.00 95.00 82 TYR A CA 1
ATOM 609 C C . TYR A 1 82 ? 0.270 6.942 -10.334 1.00 95.00 82 TYR A C 1
ATOM 611 O O . TYR A 1 82 ? 0.276 6.394 -11.443 1.00 95.00 82 TYR A O 1
ATOM 619 N N . VAL A 1 83 ? 1.288 7.659 -9.870 1.00 95.06 83 VAL A N 1
ATOM 620 C CA . VAL A 1 83 ? 2.587 7.743 -10.526 1.00 95.06 83 VAL A CA 1
ATOM 621 C C . VAL A 1 83 ? 3.716 7.573 -9.515 1.00 95.06 83 VAL A C 1
ATOM 623 O O . VAL A 1 83 ? 3.744 8.219 -8.468 1.00 95.06 83 VAL A O 1
ATOM 626 N N . TYR A 1 84 ? 4.662 6.706 -9.855 1.00 94.38 84 TYR A N 1
ATOM 627 C CA . TYR A 1 84 ? 5.951 6.598 -9.192 1.00 94.38 84 TYR A CA 1
ATOM 628 C C . TYR A 1 84 ? 7.008 7.354 -9.989 1.00 94.38 84 TYR A C 1
ATOM 630 O O . TYR A 1 84 ? 7.133 7.161 -11.198 1.00 94.38 84 TYR A O 1
ATOM 638 N N . ASP A 1 85 ? 7.803 8.149 -9.284 1.00 92.81 85 ASP A N 1
ATOM 639 C CA . ASP A 1 85 ? 9.107 8.610 -9.749 1.00 92.81 85 ASP A CA 1
ATOM 640 C C . ASP A 1 85 ? 10.157 7.908 -8.885 1.00 92.81 85 ASP A C 1
ATOM 642 O O . ASP A 1 85 ? 10.336 8.260 -7.714 1.00 92.81 85 ASP A O 1
ATOM 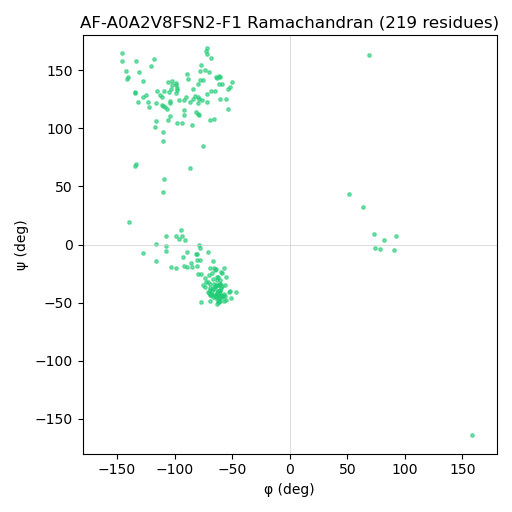646 N N . VAL A 1 86 ? 10.711 6.801 -9.394 1.00 91.94 86 VAL A N 1
ATOM 647 C CA . VAL A 1 86 ? 11.570 5.912 -8.601 1.00 91.94 86 VAL A CA 1
ATOM 648 C C . VAL A 1 86 ? 13.042 6.077 -8.974 1.00 91.94 86 VAL A C 1
ATOM 650 O O . VAL A 1 86 ? 13.388 6.001 -10.154 1.00 91.94 86 VAL A O 1
ATOM 653 N N . PRO A 1 87 ? 13.933 6.245 -7.979 1.00 92.50 87 PRO A N 1
ATOM 654 C CA . PRO A 1 87 ? 15.368 6.263 -8.214 1.00 92.50 87 PRO A CA 1
ATOM 655 C C . PRO A 1 87 ? 15.885 4.860 -8.558 1.00 92.50 87 PRO A C 1
ATOM 657 O O . PRO A 1 87 ? 15.198 3.857 -8.337 1.00 92.50 87 PRO A O 1
ATOM 660 N N . ALA A 1 88 ? 17.134 4.791 -9.020 1.00 92.19 88 ALA A N 1
ATOM 661 C CA . ALA A 1 88 ? 17.819 3.534 -9.299 1.00 92.19 88 ALA A CA 1
ATOM 662 C C . ALA A 1 88 ? 17.744 2.536 -8.123 1.00 92.19 88 ALA A C 1
ATOM 664 O O . ALA A 1 88 ? 17.876 2.887 -6.946 1.00 92.19 88 ALA A O 1
ATOM 665 N N . GLY A 1 89 ? 17.547 1.266 -8.458 1.00 93.44 89 GLY A N 1
ATOM 666 C CA . GLY A 1 89 ? 17.408 0.131 -7.556 1.00 93.44 89 GLY A CA 1
ATOM 667 C C . GLY A 1 89 ? 16.011 -0.052 -6.958 1.00 93.44 89 GLY A C 1
ATOM 668 O O . GLY A 1 89 ? 15.839 -0.924 -6.102 1.00 93.44 89 GLY A O 1
ATOM 669 N N . LYS A 1 90 ? 15.011 0.756 -7.337 1.00 94.50 90 LYS A N 1
ATOM 670 C CA . LYS A 1 90 ? 13.684 0.759 -6.686 1.00 94.50 90 LYS A CA 1
ATOM 671 C C . LYS A 1 90 ? 12.537 0.329 -7.584 1.00 94.50 90 LYS A C 1
ATOM 673 O O . LYS A 1 90 ? 11.479 -0.015 -7.051 1.00 94.50 90 LYS A O 1
ATOM 678 N N . ALA A 1 91 ? 12.732 0.273 -8.901 1.00 93.62 91 ALA A N 1
ATOM 679 C CA . ALA A 1 91 ? 11.646 -0.050 -9.822 1.00 93.62 91 ALA A CA 1
ATOM 680 C C . ALA A 1 91 ? 11.001 -1.417 -9.538 1.00 93.62 91 ALA A C 1
ATOM 682 O O . ALA A 1 91 ? 9.780 -1.516 -9.470 1.00 93.62 91 ALA A O 1
ATOM 683 N N . ALA A 1 92 ? 11.788 -2.466 -9.285 1.00 94.56 92 ALA A N 1
ATOM 684 C CA . ALA A 1 92 ? 11.233 -3.794 -9.006 1.00 94.56 92 ALA A CA 1
ATOM 685 C C . ALA A 1 92 ? 10.338 -3.816 -7.747 1.00 94.56 92 ALA A C 1
ATOM 687 O O . ALA A 1 92 ? 9.272 -4.427 -7.754 1.00 94.56 92 ALA A O 1
ATOM 688 N N . LEU A 1 93 ? 10.734 -3.113 -6.678 1.00 94.88 93 LEU A N 1
ATOM 689 C CA . LEU A 1 93 ? 9.947 -3.051 -5.442 1.00 94.88 93 LEU A CA 1
ATOM 690 C C . LEU A 1 93 ? 8.642 -2.268 -5.635 1.00 94.88 93 LEU A C 1
ATOM 692 O O . LEU A 1 93 ? 7.598 -2.705 -5.161 1.00 94.88 93 LEU A O 1
ATOM 696 N N . ALA A 1 94 ? 8.689 -1.140 -6.345 1.00 95.38 94 ALA A N 1
ATOM 697 C CA . ALA A 1 94 ? 7.490 -0.362 -6.652 1.00 95.38 94 ALA A CA 1
ATOM 698 C C . ALA A 1 94 ? 6.516 -1.123 -7.563 1.00 95.38 94 ALA A C 1
ATOM 700 O O . ALA A 1 94 ? 5.308 -1.069 -7.337 1.00 95.38 94 ALA A O 1
ATOM 701 N N . ALA A 1 95 ? 7.028 -1.902 -8.520 1.00 94.00 95 ALA A N 1
ATOM 702 C CA . ALA A 1 95 ? 6.192 -2.755 -9.358 1.00 94.00 95 ALA A CA 1
ATOM 703 C C . ALA A 1 95 ? 5.495 -3.858 -8.546 1.00 94.00 95 ALA A C 1
ATOM 705 O O . ALA A 1 95 ? 4.293 -4.069 -8.701 1.00 94.00 95 ALA A O 1
ATOM 706 N N . ALA A 1 96 ? 6.230 -4.522 -7.647 1.00 93.44 96 ALA A N 1
ATOM 707 C CA . ALA A 1 96 ? 5.674 -5.540 -6.759 1.00 93.44 96 ALA A CA 1
ATOM 708 C C . ALA A 1 96 ? 4.615 -4.963 -5.807 1.00 93.44 96 ALA A C 1
ATOM 710 O O . ALA A 1 96 ? 3.572 -5.580 -5.605 1.00 93.44 96 ALA A O 1
ATOM 711 N N . GLU A 1 97 ? 4.857 -3.771 -5.252 1.00 94.06 97 GLU A N 1
ATOM 712 C CA . GLU A 1 97 ? 3.895 -3.091 -4.384 1.00 94.06 97 GLU A CA 1
ATOM 713 C C . GLU A 1 97 ? 2.601 -2.746 -5.136 1.00 94.06 97 GLU A C 1
ATOM 715 O O . GLU A 1 97 ? 1.520 -3.104 -4.673 1.00 94.06 97 GLU A O 1
ATOM 720 N N . ALA A 1 98 ? 2.695 -2.102 -6.304 1.00 93.50 98 ALA A N 1
ATOM 721 C CA . ALA A 1 98 ? 1.521 -1.758 -7.106 1.00 93.50 98 ALA A CA 1
ATOM 722 C C . ALA A 1 98 ? 0.717 -3.005 -7.504 1.00 93.50 98 ALA A C 1
ATOM 724 O O . ALA A 1 98 ? -0.505 -3.029 -7.349 1.00 93.50 98 ALA A O 1
ATOM 725 N N . PHE A 1 99 ? 1.408 -4.065 -7.938 1.00 91.50 99 PHE A N 1
ATOM 726 C CA . PHE A 1 99 ? 0.780 -5.328 -8.314 1.00 91.50 99 PHE A CA 1
ATOM 727 C C . PHE A 1 99 ? 0.061 -5.997 -7.138 1.00 91.50 99 PHE A C 1
ATOM 729 O O . PHE A 1 99 ? -1.087 -6.408 -7.283 1.00 91.50 99 PHE A O 1
ATOM 736 N N . ALA A 1 100 ? 0.692 -6.059 -5.959 1.00 90.00 100 ALA A N 1
ATOM 737 C CA . ALA A 1 100 ? 0.119 -6.705 -4.773 1.00 90.00 100 ALA A CA 1
ATOM 738 C C . ALA A 1 100 ? -1.215 -6.083 -4.323 1.00 90.00 100 ALA A C 1
ATOM 740 O O . ALA A 1 100 ? -2.017 -6.743 -3.663 1.00 90.00 100 ALA A O 1
ATOM 741 N N . TYR A 1 101 ? -1.458 -4.820 -4.679 1.00 89.88 101 TYR A N 1
ATOM 742 C CA . TYR A 1 101 ? -2.698 -4.105 -4.378 1.00 89.88 101 TYR A CA 1
ATOM 743 C C . TYR A 1 101 ? -3.596 -3.881 -5.602 1.00 89.88 101 TYR A C 1
ATOM 745 O O . TYR A 1 101 ? -4.679 -3.322 -5.444 1.00 89.88 101 TYR A O 1
ATOM 753 N N . GLY A 1 102 ? -3.180 -4.314 -6.797 1.00 89.44 102 GLY A N 1
ATOM 754 C CA . GLY A 1 102 ? -3.913 -4.086 -8.044 1.00 89.44 102 GLY A CA 1
ATOM 755 C C . GLY A 1 102 ? -4.045 -2.607 -8.420 1.00 89.44 102 GLY A C 1
ATOM 756 O O . GLY A 1 102 ? -5.066 -2.207 -8.974 1.00 89.44 102 GLY A O 1
ATOM 757 N N . ALA A 1 103 ? -3.052 -1.783 -8.080 1.00 91.25 103 ALA A N 1
ATOM 758 C CA . ALA A 1 103 ? -3.097 -0.341 -8.297 1.00 91.25 103 ALA A CA 1
ATOM 759 C C . ALA A 1 103 ? -2.772 0.045 -9.754 1.00 91.25 103 ALA A C 1
ATOM 761 O O . ALA A 1 103 ? -1.801 -0.445 -10.332 1.00 91.25 103 ALA A O 1
ATOM 762 N N . ASP A 1 104 ? -3.518 1.004 -10.323 1.00 91.00 104 ASP A N 1
ATOM 763 C CA . ASP A 1 104 ? -3.165 1.659 -11.596 1.00 91.00 104 ASP A CA 1
ATOM 764 C C . ASP A 1 104 ? -2.021 2.652 -11.350 1.00 91.00 104 ASP A C 1
ATOM 766 O O . ASP A 1 104 ? -2.237 3.845 -11.113 1.00 91.00 104 ASP A O 1
ATOM 770 N N . ALA A 1 105 ? -0.789 2.146 -11.375 1.00 92.19 105 ALA A N 1
ATOM 771 C CA . ALA A 1 105 ? 0.416 2.944 -11.210 1.00 92.19 105 ALA A CA 1
ATOM 772 C C . ALA A 1 105 ? 1.221 3.015 -12.515 1.00 92.19 105 ALA A C 1
ATOM 774 O O . ALA A 1 105 ? 1.591 1.996 -13.098 1.00 92.19 105 ALA A O 1
ATOM 775 N N . ALA A 1 106 ? 1.527 4.239 -12.943 1.00 92.19 106 ALA A N 1
ATOM 776 C CA . ALA A 1 106 ? 2.541 4.503 -13.955 1.00 92.19 106 ALA A CA 1
ATOM 777 C C . ALA A 1 106 ? 3.901 4.672 -13.271 1.00 92.19 106 ALA A C 1
ATOM 779 O O . ALA A 1 106 ? 3.983 5.267 -12.198 1.00 92.19 106 ALA A O 1
ATOM 780 N N . MET A 1 107 ? 4.977 4.181 -13.878 1.00 90.69 107 MET A N 1
ATOM 781 C CA . MET A 1 107 ? 6.311 4.258 -13.275 1.00 90.69 107 MET A CA 1
ATOM 782 C C . MET A 1 107 ? 7.292 4.979 -14.187 1.00 90.69 107 MET A C 1
ATOM 784 O O . MET A 1 107 ? 7.516 4.519 -15.306 1.00 90.69 107 MET A O 1
ATOM 788 N N . LYS A 1 108 ? 7.902 6.056 -13.682 1.00 90.94 108 LYS A N 1
ATOM 789 C CA . LYS A 1 108 ? 9.147 6.615 -14.212 1.00 90.94 108 LYS A CA 1
ATOM 790 C C . LYS A 1 108 ? 10.306 5.882 -13.553 1.00 90.94 108 LYS A C 1
ATOM 792 O O . LYS A 1 108 ? 10.382 5.861 -12.327 1.00 90.94 108 LYS A O 1
ATOM 797 N N . ILE A 1 109 ? 11.169 5.267 -14.352 1.00 89.94 109 ILE A N 1
ATOM 798 C CA . ILE A 1 109 ? 12.262 4.424 -13.859 1.00 89.94 109 ILE A CA 1
ATOM 799 C C . ILE A 1 109 ? 13.613 4.956 -14.318 1.00 89.94 109 ILE A C 1
ATOM 801 O O . ILE A 1 109 ? 13.723 5.549 -15.393 1.00 89.94 109 ILE A O 1
ATOM 805 N N . ASP A 1 110 ? 14.647 4.654 -13.543 1.00 89.69 110 ASP A N 1
ATOM 806 C CA . ASP A 1 110 ? 16.017 4.729 -14.032 1.00 89.69 110 ASP A CA 1
ATOM 807 C C . ASP A 1 110 ? 16.251 3.625 -15.090 1.00 89.69 110 ASP A C 1
ATOM 809 O O . ASP A 1 110 ? 15.901 2.465 -14.843 1.00 89.69 110 ASP A O 1
ATOM 813 N N . PRO A 1 111 ? 16.837 3.924 -16.266 1.00 87.50 111 PRO A N 1
ATOM 814 C CA . PRO A 1 111 ? 17.139 2.912 -17.278 1.00 87.50 111 PRO A CA 1
ATOM 815 C C . PRO A 1 111 ? 18.009 1.750 -16.774 1.00 87.50 111 PRO A C 1
ATOM 817 O O . PRO A 1 111 ? 17.892 0.639 -17.294 1.00 87.50 111 PRO A O 1
ATOM 820 N N . ALA A 1 112 ? 18.852 1.971 -15.759 1.00 90.12 112 ALA A N 1
ATOM 821 C CA . ALA A 1 112 ? 19.676 0.927 -15.151 1.00 90.12 112 ALA A CA 1
ATOM 822 C C . ALA A 1 112 ? 18.845 -0.155 -14.439 1.00 90.12 112 ALA A C 1
ATOM 824 O O . ALA A 1 112 ? 19.311 -1.284 -14.284 1.00 90.12 112 ALA A O 1
ATOM 825 N N . ASP A 1 113 ? 17.601 0.152 -14.058 1.00 91.75 113 ASP A N 1
ATOM 826 C CA . ASP A 1 113 ? 16.698 -0.804 -13.417 1.00 91.75 113 ASP A CA 1
ATOM 827 C C . ASP A 1 113 ? 15.998 -1.741 -14.404 1.00 91.75 113 ASP A C 1
ATOM 829 O O . ASP A 1 113 ? 15.356 -2.700 -13.967 1.00 91.75 113 ASP A O 1
ATOM 833 N N . ALA A 1 114 ? 16.120 -1.508 -15.716 1.00 91.44 114 ALA A N 1
ATOM 834 C CA . ALA A 1 114 ? 15.398 -2.269 -16.732 1.00 91.44 114 ALA A CA 1
ATOM 835 C C . ALA A 1 114 ? 15.527 -3.800 -16.577 1.00 91.44 114 ALA A C 1
ATOM 837 O O . ALA A 1 114 ? 14.486 -4.460 -16.602 1.00 91.44 114 ALA A O 1
ATOM 838 N N . PRO A 1 115 ? 16.721 -4.390 -16.338 1.00 93.00 115 PRO A N 1
ATOM 839 C CA . PRO A 1 115 ? 16.848 -5.841 -16.177 1.00 93.00 115 PRO A CA 1
ATOM 840 C C . PRO A 1 115 ? 16.096 -6.376 -14.951 1.00 93.00 115 PRO A C 1
ATOM 842 O O . PRO A 1 115 ? 15.356 -7.354 -15.046 1.00 93.00 115 PRO A O 1
ATOM 845 N N . ASN A 1 116 ? 16.243 -5.713 -13.798 1.00 94.25 116 ASN A N 1
ATOM 846 C CA . ASN A 1 116 ? 15.605 -6.138 -12.549 1.00 94.25 116 ASN A CA 1
ATOM 847 C C . ASN A 1 116 ? 14.088 -5.943 -12.597 1.00 94.25 116 ASN A C 1
ATOM 849 O O . ASN A 1 116 ? 13.330 -6.785 -12.114 1.00 94.25 116 ASN A O 1
ATOM 853 N N . LEU A 1 117 ? 13.635 -4.840 -13.195 1.00 93.31 117 LEU A N 1
ATOM 854 C CA . LEU A 1 117 ? 12.220 -4.572 -13.389 1.00 93.31 117 LEU A CA 1
ATOM 855 C C . LEU A 1 117 ? 11.590 -5.571 -14.359 1.00 93.31 117 LEU A C 1
ATOM 857 O O . LEU A 1 117 ? 10.525 -6.099 -14.064 1.00 93.31 117 LEU A O 1
ATOM 861 N N . GLY A 1 118 ? 12.239 -5.860 -15.485 1.00 93.56 118 GLY A N 1
ATOM 862 C CA . GLY A 1 118 ? 11.742 -6.834 -16.452 1.00 93.56 118 GLY A CA 1
ATOM 863 C C . GLY A 1 118 ? 11.646 -8.249 -15.875 1.00 93.56 118 GLY A C 1
ATOM 864 O O . GLY A 1 118 ? 10.633 -8.924 -16.070 1.00 93.56 118 GLY A O 1
ATOM 865 N N . ALA A 1 119 ? 12.635 -8.665 -15.074 1.00 95.50 119 ALA A N 1
ATOM 866 C CA . ALA A 1 119 ? 12.577 -9.920 -14.324 1.00 95.50 119 ALA A CA 1
ATOM 867 C C . ALA A 1 119 ? 11.408 -9.943 -13.324 1.00 95.50 119 ALA A C 1
ATOM 869 O O . ALA A 1 119 ? 10.672 -10.928 -13.263 1.00 95.50 119 ALA A O 1
ATOM 870 N N . MET A 1 120 ? 11.196 -8.849 -12.584 1.00 95.25 120 MET A N 1
ATOM 871 C CA . MET A 1 120 ? 10.063 -8.717 -11.664 1.00 95.25 120 MET A CA 1
ATOM 872 C C . MET A 1 120 ? 8.724 -8.786 -12.404 1.00 95.25 120 MET A C 1
ATOM 874 O O . MET A 1 120 ? 7.865 -9.570 -12.026 1.00 95.25 120 MET A O 1
ATOM 878 N N . LEU A 1 121 ? 8.538 -8.020 -13.480 1.00 93.38 121 LEU A N 1
ATOM 879 C CA . LEU A 1 121 ? 7.300 -8.047 -14.263 1.00 93.38 121 LEU A CA 1
ATOM 880 C C . LEU A 1 121 ? 7.035 -9.437 -14.850 1.00 93.38 121 LEU A C 1
ATOM 882 O O . LEU A 1 121 ? 5.903 -9.901 -14.795 1.00 93.38 121 LEU A O 1
ATOM 886 N N . THR A 1 122 ? 8.071 -10.132 -15.327 1.00 93.94 122 THR A N 1
ATOM 887 C CA . THR A 1 122 ? 7.957 -11.520 -15.805 1.00 93.94 122 THR A CA 1
ATOM 888 C C . THR A 1 122 ? 7.520 -12.467 -14.687 1.00 93.94 122 THR A C 1
ATOM 890 O O . THR A 1 122 ? 6.652 -13.312 -14.898 1.00 93.94 122 THR A O 1
ATOM 893 N N . PHE A 1 123 ? 8.088 -12.320 -13.487 1.00 94.00 123 PHE A N 1
ATOM 894 C CA . PHE A 1 123 ? 7.669 -13.086 -12.315 1.00 94.00 123 PHE A CA 1
ATOM 895 C C . PHE A 1 123 ? 6.198 -12.823 -11.967 1.00 94.00 123 PHE A C 1
ATOM 897 O O . PHE A 1 123 ? 5.437 -13.773 -11.804 1.00 94.00 123 PHE A O 1
ATOM 904 N N . LEU A 1 124 ? 5.785 -11.552 -11.909 1.00 91.88 124 LEU A N 1
ATOM 905 C CA . LEU A 1 124 ? 4.415 -11.152 -11.578 1.00 91.88 124 LEU A CA 1
ATOM 906 C C . LEU A 1 124 ? 3.402 -11.606 -12.645 1.00 91.88 124 LEU A C 1
ATOM 908 O O . LEU A 1 124 ? 2.315 -12.052 -12.294 1.00 91.88 124 LEU A O 1
ATOM 912 N N . GLU A 1 125 ? 3.765 -11.553 -13.931 1.00 90.31 125 GLU A N 1
ATOM 913 C CA . GLU A 1 125 ? 2.973 -12.097 -15.049 1.00 90.31 125 GLU A CA 1
ATOM 914 C C . GLU A 1 125 ? 2.747 -13.613 -14.928 1.00 90.31 125 GLU A C 1
ATOM 916 O O . GLU A 1 125 ? 1.725 -14.118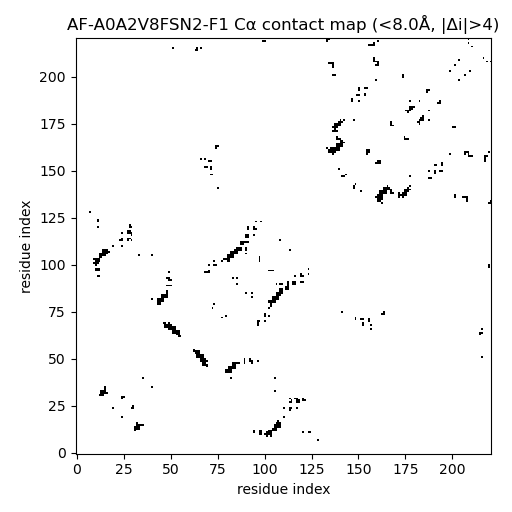 -15.388 1.00 90.31 125 GLU A O 1
ATOM 921 N N . GLY A 1 126 ? 3.692 -14.337 -14.322 1.00 91.44 126 GLY A N 1
ATOM 922 C CA . GLY A 1 126 ? 3.605 -15.781 -14.105 1.00 91.44 126 GLY A CA 1
ATOM 923 C C . GLY A 1 126 ? 2.759 -16.195 -12.899 1.00 91.44 126 GLY A C 1
ATOM 924 O O . GLY A 1 126 ? 2.516 -17.390 -12.717 1.00 91.44 126 GLY A O 1
ATOM 925 N N . LEU A 1 127 ? 2.318 -15.250 -12.063 1.00 89.56 127 LEU A N 1
ATOM 926 C CA . LEU A 1 127 ? 1.481 -15.555 -10.906 1.00 89.56 127 LEU A CA 1
ATOM 927 C C . LEU A 1 127 ? 0.042 -15.871 -11.344 1.00 89.56 127 LEU A C 1
ATOM 929 O O . LEU A 1 127 ? -0.490 -15.222 -12.248 1.00 89.56 127 LEU A O 1
ATOM 933 N N . PRO A 1 128 ? -0.626 -16.848 -10.703 1.00 85.69 128 PRO A N 1
ATOM 934 C CA . PRO A 1 128 ? -2.031 -17.101 -10.976 1.00 85.69 128 PRO A CA 1
ATOM 935 C C . PRO A 1 128 ? -2.861 -15.866 -10.620 1.00 85.69 128 PRO A C 1
ATOM 937 O O . PRO A 1 128 ? -2.587 -15.173 -9.639 1.00 85.69 128 PRO A O 1
ATOM 940 N N . ALA A 1 129 ? -3.913 -15.627 -11.401 1.00 77.06 129 ALA A N 1
ATOM 941 C CA . ALA A 1 129 ? -4.922 -14.634 -11.070 1.00 77.06 129 ALA A CA 1
ATOM 942 C C . ALA A 1 129 ? -5.472 -14.903 -9.660 1.00 77.06 129 ALA A C 1
ATOM 944 O O . ALA A 1 129 ? -6.071 -15.951 -9.412 1.00 77.06 129 ALA A O 1
ATOM 945 N N . ALA A 1 130 ? -5.266 -13.960 -8.744 1.00 70.75 130 ALA A N 1
ATOM 946 C CA . ALA A 1 130 ? -5.841 -14.005 -7.409 1.00 70.75 130 ALA A CA 1
ATOM 947 C C . ALA A 1 130 ? -7.104 -13.137 -7.388 1.00 70.75 130 ALA A C 1
ATOM 949 O O . ALA A 1 130 ? -7.017 -11.913 -7.366 1.00 70.75 130 ALA A O 1
ATOM 950 N N . ASP A 1 131 ? -8.273 -13.778 -7.396 1.00 70.69 131 ASP A N 1
ATOM 951 C CA . ASP A 1 131 ? -9.573 -13.131 -7.165 1.00 70.69 131 ASP A CA 1
ATOM 952 C C . ASP A 1 131 ? -10.123 -13.570 -5.802 1.00 70.69 131 ASP A C 1
ATOM 954 O O . ASP A 1 131 ? -11.167 -14.210 -5.682 1.00 70.69 131 ASP A O 1
ATOM 958 N N . LEU A 1 132 ? -9.325 -13.329 -4.759 1.00 72.69 132 LEU A N 1
ATOM 959 C CA . LEU A 1 132 ? -9.729 -13.581 -3.382 1.00 72.69 132 LEU A CA 1
ATOM 960 C C . LEU A 1 132 ? -10.118 -12.256 -2.721 1.00 72.69 132 LEU A C 1
ATOM 962 O O . LEU A 1 132 ? -9.420 -11.251 -2.898 1.00 72.69 132 LEU A O 1
ATOM 966 N N . PRO A 1 133 ? -11.221 -12.228 -1.952 1.00 78.50 133 PRO A N 1
ATOM 967 C CA . PRO A 1 133 ? -11.602 -11.028 -1.233 1.00 78.50 133 PRO A CA 1
ATOM 968 C C . PRO A 1 133 ? -10.500 -10.664 -0.227 1.00 78.50 133 PRO A C 1
ATOM 970 O O . PRO A 1 133 ? -9.998 -11.556 0.460 1.00 78.50 133 PRO A O 1
ATOM 973 N N . PRO A 1 134 ? -10.155 -9.371 -0.087 1.00 82.56 134 PRO A N 1
ATOM 974 C CA . PRO A 1 134 ? -9.192 -8.931 0.911 1.00 82.56 134 PRO A CA 1
ATOM 975 C C . PRO A 1 134 ? -9.579 -9.406 2.314 1.00 82.56 134 PRO A C 1
ATOM 977 O O . PRO A 1 134 ? -10.736 -9.256 2.732 1.00 82.56 134 PRO A O 1
ATOM 980 N N . ILE A 1 135 ? -8.607 -9.941 3.051 1.00 91.06 135 ILE A N 1
ATOM 981 C CA . ILE A 1 135 ? -8.786 -10.295 4.456 1.00 91.06 135 ILE A CA 1
ATOM 982 C C . ILE A 1 135 ? -8.546 -9.045 5.302 1.00 91.06 135 ILE A C 1
ATOM 984 O O . ILE A 1 135 ? -7.580 -8.306 5.114 1.00 91.06 135 ILE A O 1
ATOM 988 N N . ALA A 1 136 ? -9.449 -8.807 6.247 1.00 94.88 136 ALA A N 1
ATOM 989 C CA . ALA A 1 136 ? -9.363 -7.720 7.207 1.00 94.88 136 ALA A CA 1
ATOM 990 C C . ALA A 1 136 ? -9.858 -8.206 8.568 1.00 94.88 136 ALA A C 1
ATOM 992 O O . ALA A 1 136 ? -10.844 -8.941 8.640 1.00 94.88 136 ALA A O 1
ATOM 993 N N . ASP A 1 137 ? -9.201 -7.741 9.626 1.00 96.00 137 ASP A N 1
ATOM 994 C CA . ASP A 1 137 ? -9.530 -8.069 11.016 1.00 96.00 137 ASP A CA 1
ATOM 995 C C . ASP A 1 137 ? -10.367 -6.951 11.673 1.00 96.00 137 ASP A C 1
ATOM 997 O O . ASP A 1 137 ? -11.067 -7.159 12.664 1.00 96.00 137 ASP A O 1
ATOM 1001 N N . LEU A 1 138 ? -10.315 -5.740 11.108 1.00 96.69 138 LEU A N 1
ATOM 1002 C CA . LEU A 1 138 ? -11.020 -4.556 11.599 1.00 96.69 138 LEU A CA 1
ATOM 1003 C C . LEU A 1 138 ? -11.478 -3.639 10.460 1.00 96.69 138 LEU A C 1
ATOM 1005 O O . LEU A 1 138 ? -10.985 -3.720 9.334 1.00 96.69 138 LEU A O 1
ATOM 1009 N N . ALA A 1 139 ? -12.389 -2.719 10.771 1.00 97.31 139 ALA A N 1
ATOM 1010 C CA . ALA A 1 139 ? -12.793 -1.646 9.870 1.00 97.31 139 ALA A CA 1
ATOM 1011 C C . ALA A 1 139 ? -12.202 -0.301 10.305 1.00 97.31 139 ALA A C 1
ATOM 1013 O O . ALA A 1 139 ? -12.196 0.026 11.492 1.00 97.31 139 ALA A O 1
ATOM 1014 N N . VAL A 1 140 ? -11.764 0.506 9.338 1.00 97.81 140 VAL A N 1
ATOM 1015 C CA . VAL A 1 140 ? -11.444 1.927 9.529 1.00 97.81 140 VAL A CA 1
ATOM 1016 C C . VAL A 1 140 ? -12.492 2.752 8.795 1.00 97.81 140 VAL A C 1
ATOM 1018 O O . VAL A 1 140 ? -12.640 2.624 7.580 1.00 97.81 140 VAL A O 1
ATOM 1021 N N . VAL A 1 141 ? -13.216 3.589 9.537 1.00 97.88 141 VAL A N 1
ATOM 1022 C CA . VAL A 1 141 ? -14.189 4.529 8.977 1.00 97.88 141 VAL A CA 1
ATOM 1023 C C . VAL A 1 141 ? -13.428 5.728 8.429 1.00 97.88 141 VAL A C 1
ATOM 1025 O O . VAL A 1 141 ? -12.824 6.482 9.193 1.00 97.88 141 VAL A O 1
ATOM 1028 N N . ASP A 1 142 ? -13.427 5.877 7.109 1.00 97.19 142 ASP A N 1
ATOM 1029 C CA . ASP A 1 142 ? -12.721 6.962 6.444 1.00 97.19 142 ASP A CA 1
ATOM 1030 C C . ASP A 1 142 ? -13.538 8.253 6.476 1.00 97.19 142 ASP A C 1
ATOM 1032 O O . ASP A 1 142 ? -14.589 8.353 5.849 1.00 97.19 142 ASP A O 1
ATOM 1036 N N . ASP A 1 143 ? -13.032 9.254 7.195 1.00 94.38 143 ASP A N 1
ATOM 1037 C CA . ASP A 1 143 ? -13.597 10.605 7.240 1.00 94.38 143 ASP A CA 1
ATOM 1038 C C . ASP A 1 143 ? -12.954 11.554 6.209 1.00 94.38 143 ASP A C 1
ATOM 1040 O O . ASP A 1 143 ? -13.171 12.764 6.256 1.00 94.38 143 ASP A O 1
ATOM 1044 N N . GLY A 1 144 ? -12.105 11.031 5.317 1.00 94.19 144 GLY A N 1
ATOM 1045 C CA . GLY A 1 144 ? -11.369 11.805 4.316 1.00 94.19 144 GLY A CA 1
ATOM 1046 C C . GLY A 1 144 ? -10.202 12.619 4.886 1.00 94.19 144 GLY A C 1
ATOM 1047 O O . GLY A 1 144 ? -9.454 13.237 4.130 1.00 94.19 144 GLY A O 1
ATOM 1048 N N . SER A 1 145 ? -9.982 12.616 6.205 1.00 94.44 145 SER A N 1
ATOM 1049 C CA . SER A 1 145 ? -8.962 13.470 6.812 1.00 94.44 145 SER A CA 1
ATOM 1050 C C . SER A 1 145 ? -7.536 12.923 6.624 1.00 94.44 145 SER A C 1
ATOM 1052 O O . SER A 1 145 ? -7.331 11.704 6.509 1.00 94.44 145 SER A O 1
ATOM 1054 N N . PRO A 1 146 ? -6.510 13.797 6.638 1.00 93.25 146 PRO A N 1
ATOM 1055 C CA . PRO A 1 146 ? -5.110 13.370 6.635 1.00 93.25 146 PRO A CA 1
ATOM 1056 C C . PRO A 1 146 ? -4.736 12.514 7.852 1.00 93.25 146 PRO A C 1
ATOM 1058 O O . PRO A 1 146 ? -3.954 11.576 7.725 1.00 93.25 146 PRO A O 1
ATOM 1061 N N . VAL A 1 147 ? -5.331 12.796 9.017 1.00 92.75 147 VAL A N 1
ATOM 1062 C CA . VAL A 1 147 ? -5.080 12.053 10.264 1.00 92.75 147 VAL A CA 1
ATOM 1063 C C . VAL A 1 147 ? -5.502 10.592 10.117 1.00 92.75 147 VAL A C 1
ATOM 1065 O O . VAL A 1 147 ? -4.743 9.695 10.478 1.00 92.75 147 VAL A O 1
ATOM 1068 N N . THR A 1 148 ? -6.670 10.337 9.524 1.00 94.94 148 THR A N 1
ATOM 1069 C CA . THR A 1 148 ? -7.125 8.970 9.240 1.00 94.94 148 THR A CA 1
ATOM 1070 C C . THR A 1 148 ? -6.186 8.248 8.278 1.00 94.94 148 THR A C 1
ATOM 1072 O O . THR A 1 148 ? -5.857 7.085 8.508 1.00 94.94 148 THR A O 1
ATOM 1075 N N . GLY A 1 149 ? -5.677 8.944 7.258 1.00 94.81 149 GLY A N 1
ATOM 1076 C CA . GLY A 1 149 ? -4.667 8.392 6.352 1.00 94.81 149 GLY A CA 1
ATOM 1077 C C . GLY A 1 149 ? -3.380 7.981 7.073 1.00 94.81 149 GLY A C 1
ATOM 1078 O O . GLY A 1 149 ? -2.867 6.888 6.849 1.00 94.81 149 GLY A O 1
ATOM 1079 N N . GLU A 1 150 ? -2.887 8.806 7.999 1.00 93.00 150 GLU A N 1
ATOM 1080 C CA . GLU A 1 150 ? -1.681 8.474 8.767 1.00 93.00 150 GLU A CA 1
ATOM 1081 C C . GLU A 1 150 ? -1.909 7.317 9.755 1.00 93.00 150 GLU A C 1
ATOM 1083 O O . GLU A 1 150 ? -1.033 6.470 9.946 1.00 93.00 150 GLU A O 1
ATOM 1088 N N . VAL A 1 151 ? -3.109 7.202 10.332 1.00 94.25 151 VAL A N 1
ATOM 1089 C CA . VAL A 1 151 ? -3.487 6.011 11.103 1.00 94.25 151 VAL A CA 1
ATOM 1090 C C . VAL A 1 151 ? -3.465 4.767 10.213 1.00 94.25 151 VAL A C 1
ATOM 1092 O O . VAL A 1 151 ? -2.822 3.783 10.577 1.00 94.25 151 VAL A O 1
ATOM 1095 N N . MET A 1 152 ? -4.091 4.802 9.031 1.00 96.25 152 MET A N 1
ATOM 1096 C CA . MET A 1 152 ? -4.074 3.685 8.074 1.00 96.25 152 MET A CA 1
ATOM 1097 C C . MET A 1 152 ? -2.644 3.288 7.677 1.00 96.25 152 MET A C 1
ATOM 1099 O O . MET A 1 152 ? -2.317 2.101 7.664 1.00 96.25 152 MET A O 1
ATOM 1103 N N . ASN A 1 153 ? -1.769 4.267 7.432 1.00 94.31 153 ASN A N 1
ATOM 1104 C CA . ASN A 1 153 ? -0.343 4.057 7.175 1.00 94.31 153 ASN A CA 1
ATOM 1105 C C . ASN A 1 153 ? 0.325 3.258 8.311 1.00 94.31 153 ASN A C 1
ATOM 1107 O O . ASN A 1 153 ? 1.006 2.255 8.085 1.00 94.31 153 ASN A O 1
ATOM 1111 N N . LEU A 1 154 ? 0.078 3.647 9.562 1.00 92.69 154 LEU A N 1
ATOM 1112 C CA . LEU A 1 154 ? 0.682 3.016 10.737 1.00 92.69 154 LEU A CA 1
ATOM 1113 C C . LEU A 1 154 ? 0.096 1.638 11.064 1.00 92.69 154 LEU A C 1
ATOM 1115 O O . LEU A 1 154 ? 0.818 0.807 11.629 1.00 92.69 154 LEU A O 1
ATOM 1119 N N . LEU A 1 155 ? -1.169 1.393 10.715 1.00 93.62 155 LEU A N 1
ATOM 1120 C CA . LEU A 1 155 ? -1.799 0.073 10.782 1.00 93.62 155 LEU A CA 1
ATOM 1121 C C . LEU A 1 155 ? -1.208 -0.869 9.724 1.00 93.62 155 LEU A C 1
ATOM 1123 O O . LEU A 1 155 ? -0.762 -1.966 10.069 1.00 93.62 155 LEU A O 1
ATOM 1127 N N . ALA A 1 156 ? -1.114 -0.415 8.469 1.00 92.88 156 ALA A N 1
ATOM 1128 C CA . ALA A 1 156 ? -0.574 -1.200 7.357 1.00 92.88 156 ALA A CA 1
ATOM 1129 C C . ALA A 1 156 ? 0.869 -1.648 7.629 1.00 92.88 156 ALA A C 1
ATOM 1131 O O . ALA A 1 156 ? 1.203 -2.822 7.496 1.00 92.88 156 ALA A O 1
ATOM 1132 N N . ARG A 1 157 ? 1.713 -0.739 8.127 1.00 89.06 157 ARG A N 1
ATOM 1133 C CA . ARG A 1 157 ? 3.112 -1.037 8.478 1.00 89.06 157 ARG A CA 1
ATOM 1134 C C . ARG A 1 157 ? 3.283 -2.051 9.606 1.00 89.06 157 ARG A C 1
ATOM 1136 O O . ARG A 1 157 ? 4.357 -2.622 9.750 1.00 89.06 157 ARG A O 1
ATOM 1143 N N . ARG A 1 158 ? 2.252 -2.246 10.429 1.00 88.75 158 ARG A N 1
ATOM 1144 C CA . ARG A 1 158 ? 2.242 -3.226 11.525 1.00 88.75 158 ARG A CA 1
ATOM 1145 C C . ARG A 1 158 ? 1.533 -4.523 11.150 1.00 88.75 158 ARG A C 1
ATOM 1147 O O . ARG A 1 158 ? 1.345 -5.371 12.024 1.00 88.75 158 ARG A O 1
ATOM 1154 N N . ASN A 1 159 ? 1.149 -4.686 9.880 1.00 92.31 159 ASN A N 1
ATOM 1155 C CA . ASN A 1 159 ? 0.339 -5.807 9.412 1.00 92.31 159 ASN A CA 1
ATOM 1156 C C . ASN A 1 159 ? -0.928 -5.980 10.269 1.00 92.31 159 ASN A C 1
ATOM 1158 O O . ASN A 1 159 ? -1.248 -7.086 10.711 1.00 92.31 159 ASN A O 1
ATOM 1162 N N . LEU A 1 160 ? -1.598 -4.865 10.580 1.00 93.69 160 LEU A N 1
ATOM 1163 C CA . LEU A 1 160 ? -2.959 -4.869 11.108 1.00 93.69 160 LEU A CA 1
ATOM 1164 C C . LEU A 1 160 ? -3.883 -4.726 9.907 1.00 93.69 160 LEU A C 1
ATOM 1166 O O . LEU A 1 160 ? -3.946 -3.653 9.309 1.00 93.69 160 LEU A O 1
ATOM 1170 N N . LEU A 1 161 ? -4.521 -5.824 9.510 1.00 94.69 161 LEU A N 1
ATOM 1171 C CA . LEU A 1 161 ? -5.305 -5.870 8.283 1.00 94.69 161 LEU A CA 1
ATOM 1172 C C . LEU A 1 161 ? -6.638 -5.159 8.499 1.00 94.69 161 LEU A C 1
ATOM 1174 O O . LEU A 1 161 ? -7.393 -5.505 9.409 1.00 94.69 161 LEU A O 1
ATOM 1178 N N . PHE A 1 162 ? -6.931 -4.164 7.665 1.00 95.44 162 PHE A N 1
ATOM 1179 C CA . PHE A 1 162 ? -8.135 -3.355 7.794 1.00 95.44 162 PHE A CA 1
ATOM 1180 C C . PHE A 1 162 ? -8.898 -3.225 6.484 1.00 95.44 162 PHE A C 1
ATOM 1182 O O . PHE A 1 162 ? -8.314 -3.167 5.402 1.00 95.44 162 PHE A O 1
ATOM 1189 N N . GLN A 1 163 ? -10.218 -3.109 6.605 1.00 95.69 163 GLN A N 1
ATOM 1190 C CA . GLN A 1 163 ? -11.087 -2.680 5.522 1.00 95.69 163 GLN A CA 1
ATOM 1191 C C . GLN A 1 163 ? -11.417 -1.197 5.691 1.00 95.69 163 GLN A C 1
ATOM 1193 O O . GLN A 1 163 ? -11.846 -0.765 6.762 1.00 95.69 163 GLN A O 1
ATOM 1198 N N . VAL A 1 164 ? -11.244 -0.420 4.624 1.00 96.12 164 VAL A N 1
ATOM 1199 C CA . VAL A 1 164 ? -11.699 0.971 4.578 1.00 96.12 164 VAL A CA 1
ATOM 1200 C C . VAL A 1 164 ? -13.201 0.990 4.303 1.00 96.12 164 VAL A C 1
ATOM 1202 O O . VAL A 1 164 ? -13.667 0.382 3.339 1.00 96.12 164 VAL A O 1
ATOM 1205 N N . VAL A 1 165 ? -13.968 1.662 5.160 1.00 96.50 165 VAL A N 1
ATOM 1206 C CA . VAL A 1 165 ? -15.432 1.757 5.069 1.00 96.50 165 VAL A CA 1
ATOM 1207 C C . VAL A 1 165 ? -15.888 3.204 5.254 1.00 96.50 165 VAL A C 1
ATOM 1209 O O . VAL A 1 165 ? -15.182 4.008 5.847 1.00 96.50 165 VAL A O 1
ATOM 1212 N N . GLN A 1 166 ? -17.080 3.546 4.762 1.00 95.50 166 GLN A N 1
ATOM 1213 C CA . GLN A 1 166 ? -17.655 4.897 4.913 1.00 95.50 166 GLN A CA 1
ATOM 1214 C C . GLN A 1 166 ? -18.493 5.053 6.191 1.00 95.50 166 GLN A C 1
ATOM 1216 O O . GLN A 1 166 ? -18.744 6.159 6.656 1.00 95.50 166 GLN A O 1
ATOM 1221 N N . ALA A 1 167 ? -18.926 3.938 6.776 1.00 96.00 167 ALA A N 1
ATOM 1222 C CA . ALA A 1 167 ? -19.678 3.895 8.022 1.00 96.00 167 ALA A CA 1
ATOM 1223 C C . ALA A 1 167 ? -19.294 2.632 8.808 1.00 96.00 167 ALA A C 1
ATOM 1225 O O . ALA A 1 167 ? -18.819 1.668 8.196 1.00 96.00 167 ALA A O 1
ATOM 1226 N N . PRO A 1 168 ? -19.498 2.607 10.139 1.00 96.25 168 PRO A N 1
ATOM 1227 C CA . PRO A 1 168 ? -19.256 1.414 10.940 1.00 96.25 168 PRO A CA 1
ATOM 1228 C C . PRO A 1 168 ? -19.966 0.183 10.365 1.00 96.25 168 PRO A C 1
ATOM 1230 O O . PRO A 1 168 ? -21.136 0.236 9.991 1.00 96.25 168 PRO A O 1
ATOM 1233 N N . SER A 1 169 ? -19.252 -0.935 10.317 1.00 95.44 169 SER A N 1
ATOM 1234 C CA . SER A 1 169 ? -19.724 -2.204 9.785 1.00 95.44 169 SER A CA 1
ATOM 1235 C C . SER A 1 169 ? -19.864 -3.236 10.897 1.00 95.44 169 SER A C 1
ATOM 1237 O O . SER A 1 169 ? -18.921 -3.512 11.638 1.00 95.44 169 SER A O 1
ATOM 1239 N N . VAL A 1 170 ? -21.037 -3.868 10.964 1.00 95.88 170 VAL A N 1
ATOM 1240 C CA . VAL A 1 170 ? -21.338 -4.945 11.924 1.00 95.88 170 VAL A CA 1
ATOM 1241 C C . VAL A 1 170 ? -20.524 -6.218 11.677 1.00 95.88 170 VAL A C 1
ATOM 1243 O O . VAL A 1 170 ? -20.460 -7.078 12.548 1.00 95.88 170 VAL A O 1
ATOM 1246 N N . ARG A 1 171 ? -19.876 -6.337 10.507 1.00 94.50 171 ARG A N 1
ATOM 1247 C CA . ARG A 1 171 ? -18.964 -7.446 10.187 1.00 94.50 171 ARG A CA 1
ATOM 1248 C C . ARG A 1 171 ? -17.742 -7.459 11.105 1.00 94.50 171 ARG A C 1
ATOM 1250 O O . ARG A 1 171 ? -17.182 -8.522 11.347 1.00 94.50 171 ARG A O 1
ATOM 1257 N N . PHE A 1 172 ? -17.311 -6.291 11.575 1.00 95.00 172 PHE A N 1
ATOM 1258 C CA . PHE A 1 172 ? -16.090 -6.156 12.354 1.00 95.00 172 PHE A CA 1
ATOM 1259 C C . PHE A 1 172 ? -16.411 -5.838 13.805 1.00 95.00 172 PHE A C 1
ATOM 1261 O O . PHE A 1 172 ? -17.157 -4.906 14.104 1.00 95.00 172 PHE A O 1
ATOM 1268 N N . ARG A 1 173 ? -15.770 -6.571 14.719 1.00 93.94 173 ARG A N 1
ATOM 1269 C CA . ARG A 1 173 ? -15.827 -6.275 16.157 1.00 93.94 173 ARG A CA 1
ATOM 1270 C C . ARG A 1 173 ? -15.246 -4.893 16.461 1.00 93.94 173 ARG A C 1
ATOM 1272 O O . ARG A 1 173 ? -15.729 -4.197 17.349 1.00 93.94 173 ARG A O 1
ATOM 1279 N N . LEU A 1 174 ? -14.217 -4.494 15.712 1.00 96.69 174 LEU A N 1
ATOM 1280 C CA . LEU A 1 174 ? -13.564 -3.197 15.841 1.00 96.69 174 LEU A CA 1
ATOM 1281 C C . LEU A 1 174 ? -13.855 -2.315 14.630 1.00 96.69 174 LEU A C 1
ATOM 1283 O O . LEU A 1 174 ? -13.477 -2.631 13.504 1.00 96.69 174 LEU A O 1
ATOM 1287 N N . ASN A 1 175 ? -14.494 -1.180 14.906 1.00 97.50 175 ASN A N 1
ATOM 1288 C CA . ASN A 1 175 ? -14.730 -0.100 13.959 1.00 97.50 175 ASN A CA 1
ATOM 1289 C C . ASN A 1 175 ? -13.989 1.145 14.444 1.00 97.50 175 ASN A C 1
ATOM 1291 O O . ASN A 1 175 ? -14.394 1.774 15.422 1.00 97.50 175 ASN A O 1
ATOM 1295 N N . ILE A 1 176 ? -12.891 1.483 13.780 1.00 97.38 176 ILE A N 1
ATOM 1296 C CA . ILE A 1 176 ? -12.048 2.624 14.122 1.00 97.38 176 ILE A CA 1
ATOM 1297 C C . ILE A 1 176 ? -12.629 3.866 13.453 1.00 97.38 176 ILE A C 1
ATOM 1299 O O . ILE A 1 176 ? -12.474 4.058 12.251 1.00 97.38 176 ILE A O 1
ATOM 1303 N N . ALA A 1 177 ? -13.307 4.701 14.235 1.00 96.88 177 ALA A N 1
ATOM 1304 C CA . ALA A 1 177 ? -13.895 5.956 13.774 1.00 96.88 177 ALA A CA 1
ATOM 1305 C C . ALA A 1 177 ? -13.248 7.134 14.507 1.00 96.88 177 ALA A C 1
ATOM 1307 O O . ALA A 1 177 ? -13.571 7.402 15.669 1.00 96.88 177 ALA A O 1
ATOM 1308 N N . ILE A 1 178 ? -12.313 7.820 13.848 1.00 95.12 178 ILE A N 1
ATOM 1309 C CA . ILE A 1 178 ? -11.556 8.917 14.462 1.00 95.12 178 ILE A CA 1
ATOM 1310 C C . ILE A 1 178 ? -12.491 10.086 14.798 1.00 95.12 178 ILE A C 1
ATOM 1312 O O . ILE A 1 178 ? -13.299 10.524 13.985 1.00 95.12 178 ILE A O 1
ATOM 1316 N N . GLY A 1 179 ? -12.373 10.604 16.020 1.00 92.50 179 GLY A N 1
ATOM 1317 C CA . GLY A 1 179 ? -13.263 11.624 16.577 1.00 92.50 179 GLY A CA 1
ATOM 1318 C C . GLY A 1 179 ? -14.467 11.068 17.336 1.00 92.50 179 GLY A C 1
ATOM 1319 O O . GLY A 1 179 ? -15.184 11.848 17.955 1.00 92.50 179 GLY A O 1
ATOM 1320 N N . SER A 1 180 ? -14.672 9.748 17.348 1.00 94.31 180 SER A N 1
ATOM 1321 C CA . SER A 1 180 ? -15.646 9.117 18.244 1.00 94.31 180 SER A CA 1
ATOM 1322 C C . SER A 1 180 ? -15.165 9.119 19.699 1.00 94.31 180 SER A C 1
ATOM 1324 O O . SER A 1 180 ? -13.982 9.315 19.979 1.00 94.31 180 SER A O 1
ATOM 1326 N N . ALA A 1 181 ? -16.072 8.822 20.635 1.00 93.56 181 ALA A N 1
ATOM 1327 C CA . ALA A 1 181 ? -15.734 8.694 22.053 1.00 93.56 181 ALA A CA 1
ATOM 1328 C C . ALA A 1 181 ? -14.667 7.612 22.323 1.00 93.56 181 ALA A C 1
ATOM 1330 O O . ALA A 1 181 ? -13.814 7.791 23.187 1.00 93.56 181 ALA A O 1
ATOM 1331 N N . ALA A 1 182 ? -14.682 6.507 21.567 1.00 92.50 182 ALA A N 1
ATOM 1332 C CA . ALA A 1 182 ? -13.704 5.424 21.705 1.00 92.50 182 ALA A CA 1
ATOM 1333 C C . ALA A 1 182 ? -12.339 5.755 21.068 1.00 92.50 182 ALA A C 1
ATOM 1335 O O . ALA A 1 182 ? -11.306 5.216 21.483 1.00 92.50 182 ALA A O 1
ATOM 1336 N N . TYR A 1 183 ? -12.332 6.651 20.075 1.00 94.44 183 TYR A N 1
ATOM 1337 C CA . TYR A 1 183 ? -11.152 7.028 19.298 1.00 94.44 183 TYR A CA 1
ATOM 1338 C C . TYR A 1 183 ? -11.047 8.554 19.129 1.00 94.44 183 TYR A C 1
ATOM 1340 O O . TYR A 1 183 ? -11.199 9.061 18.012 1.00 94.44 183 TYR A O 1
ATOM 1348 N N . PRO A 1 184 ? -10.795 9.317 20.208 1.00 94.06 184 PRO A N 1
ATOM 1349 C CA . PRO A 1 184 ? -10.727 10.773 20.133 1.00 94.06 184 PRO A CA 1
ATOM 1350 C C . PRO A 1 184 ? -9.625 11.260 19.181 1.00 94.06 184 PRO A C 1
ATOM 1352 O O . PRO A 1 184 ? -8.530 10.699 19.145 1.00 94.06 184 PRO A O 1
ATOM 1355 N N . ARG A 1 185 ? -9.872 12.367 18.461 1.00 92.50 185 ARG A N 1
ATOM 1356 C CA . ARG A 1 185 ? -8.873 12.988 17.559 1.00 92.50 185 ARG A CA 1
ATOM 1357 C C . ARG A 1 185 ? -7.566 13.333 18.276 1.00 92.50 185 ARG A C 1
ATOM 1359 O O . ARG A 1 185 ? -6.503 13.211 17.680 1.00 92.50 185 ARG A O 1
ATOM 1366 N N . ALA A 1 186 ? -7.647 13.730 19.547 1.00 91.38 186 ALA A N 1
ATOM 1367 C CA . ALA A 1 186 ? -6.475 14.051 20.354 1.00 91.38 186 ALA A CA 1
ATOM 1368 C C . ALA A 1 186 ? -5.520 12.854 20.498 1.00 91.38 186 ALA A C 1
ATOM 1370 O O . ALA A 1 186 ? -4.312 13.037 20.421 1.00 91.38 186 ALA A O 1
ATOM 1371 N N . GLU A 1 187 ? -6.032 11.627 20.624 1.00 89.19 187 GLU A N 1
ATOM 1372 C CA . GLU A 1 187 ? -5.184 10.430 20.704 1.00 89.19 187 GLU A CA 1
ATOM 1373 C C . GLU A 1 187 ? -4.548 10.077 19.353 1.00 89.19 187 GLU A C 1
ATOM 1375 O O . GLU A 1 187 ? -3.422 9.593 19.309 1.00 89.19 187 GLU A O 1
ATOM 1380 N N . ALA A 1 188 ? -5.236 10.360 18.243 1.00 86.62 188 ALA A N 1
ATOM 1381 C CA . ALA A 1 188 ? -4.712 10.135 16.896 1.00 86.62 188 ALA A CA 1
ATOM 1382 C C . ALA A 1 188 ? -3.588 11.119 16.505 1.00 86.62 188 ALA A C 1
ATOM 1384 O O . ALA A 1 188 ? -2.968 10.946 15.458 1.00 86.62 188 ALA A O 1
ATOM 1385 N N . SER A 1 189 ? -3.305 12.129 17.342 1.00 84.88 189 SER A N 1
ATOM 1386 C CA . SER A 1 189 ? -2.159 13.032 17.164 1.00 84.88 189 SER A CA 1
ATOM 1387 C C . SER A 1 189 ? -0.806 12.352 17.409 1.00 84.88 189 SER A C 1
ATOM 1389 O O . SER A 1 189 ? 0.201 12.817 16.877 1.00 84.88 189 SER A O 1
ATOM 1391 N N . ASP A 1 190 ? -0.789 11.216 18.123 1.00 86.81 190 ASP A N 1
ATOM 1392 C CA . ASP A 1 190 ? 0.306 10.239 18.106 1.00 86.81 190 ASP A CA 1
ATOM 1393 C C . ASP A 1 190 ? -0.167 8.957 17.392 1.00 86.81 190 ASP A C 1
ATOM 1395 O O . ASP A 1 190 ? -0.652 8.011 18.028 1.00 86.81 190 ASP A O 1
ATOM 1399 N N . PRO A 1 191 ? -0.003 8.878 16.058 1.00 81.81 191 PRO A N 1
ATOM 1400 C CA . PRO A 1 191 ? -0.425 7.722 15.273 1.00 81.81 191 PRO A CA 1
ATOM 1401 C C . PRO A 1 191 ? 0.227 6.403 15.712 1.00 81.81 191 PRO A C 1
ATOM 1403 O O . PRO A 1 191 ? -0.323 5.324 15.484 1.00 81.81 191 PRO A O 1
ATOM 1406 N N . SER A 1 192 ? 1.404 6.456 16.346 1.00 84.25 192 SER A N 1
ATOM 1407 C CA . SER A 1 192 ? 2.128 5.266 16.793 1.00 84.25 192 SER A CA 1
ATOM 1408 C C . SER A 1 192 ? 1.518 4.682 18.058 1.00 84.25 192 SER A C 1
ATOM 1410 O O . SER A 1 192 ? 1.218 3.483 18.089 1.00 84.25 192 SER A O 1
ATOM 1412 N N . ALA A 1 193 ? 1.285 5.515 19.075 1.00 87.69 193 ALA A N 1
ATOM 1413 C CA . ALA A 1 193 ? 0.561 5.099 20.272 1.00 87.69 193 ALA A CA 1
ATOM 1414 C C . ALA A 1 193 ? -0.864 4.644 19.923 1.00 87.69 193 ALA A C 1
ATOM 1416 O O . ALA A 1 193 ? -1.334 3.622 20.429 1.00 87.69 193 ALA A O 1
ATOM 1417 N N . PHE A 1 194 ? -1.511 5.338 18.985 1.00 91.50 194 PHE A N 1
ATOM 1418 C CA . PHE A 1 194 ? -2.846 5.000 18.508 1.00 91.50 194 PHE A CA 1
ATOM 1419 C C . PHE A 1 194 ? -2.903 3.618 17.831 1.00 91.50 194 PHE A C 1
ATOM 1421 O O . PHE A 1 194 ? -3.732 2.781 18.191 1.00 91.50 194 PHE A O 1
ATOM 1428 N N . ALA A 1 195 ? -1.972 3.310 16.921 1.00 90.31 195 ALA A N 1
ATOM 1429 C CA . ALA A 1 195 ? -1.890 1.986 16.298 1.00 90.31 195 ALA A CA 1
ATOM 1430 C C . ALA A 1 195 ? -1.600 0.867 17.322 1.00 90.31 195 ALA A C 1
ATOM 1432 O O . ALA A 1 195 ? -2.121 -0.243 17.199 1.00 90.31 195 ALA A O 1
ATOM 1433 N N . LEU A 1 196 ? -0.806 1.149 18.364 1.00 90.62 196 LEU A N 1
ATOM 1434 C CA . LEU A 1 196 ? -0.569 0.206 19.463 1.00 90.62 196 LEU A CA 1
ATOM 1435 C C . LEU A 1 196 ? -1.824 -0.025 20.314 1.00 90.62 196 LEU A C 1
ATOM 1437 O O . LEU A 1 196 ? -2.089 -1.168 20.690 1.00 90.62 196 LEU A O 1
ATOM 1441 N N . LYS A 1 197 ? -2.612 1.023 20.592 1.00 94.50 197 LYS A N 1
ATOM 1442 C CA . LYS A 1 197 ? -3.921 0.905 21.256 1.00 94.50 197 LYS A CA 1
ATOM 1443 C C . LYS A 1 197 ? -4.840 -0.025 20.465 1.00 94.50 197 LYS A C 1
ATOM 1445 O O . LYS A 1 197 ? -5.380 -0.966 21.042 1.00 94.50 197 LYS A O 1
ATOM 1450 N N . ILE A 1 198 ? -4.946 0.183 19.152 1.00 94.81 198 ILE A N 1
ATOM 1451 C CA . ILE A 1 198 ? -5.767 -0.656 18.266 1.00 94.81 198 ILE A CA 1
ATOM 1452 C C . ILE A 1 198 ? -5.291 -2.107 18.291 1.00 94.81 198 ILE A C 1
ATOM 1454 O O . ILE A 1 198 ? -6.105 -3.006 18.476 1.00 94.81 198 ILE A O 1
ATOM 1458 N N . ARG A 1 199 ? -3.977 -2.354 18.189 1.00 93.50 199 ARG A N 1
ATOM 1459 C CA . ARG A 1 199 ? -3.433 -3.717 18.298 1.00 93.50 199 ARG A CA 1
ATOM 1460 C C . ARG A 1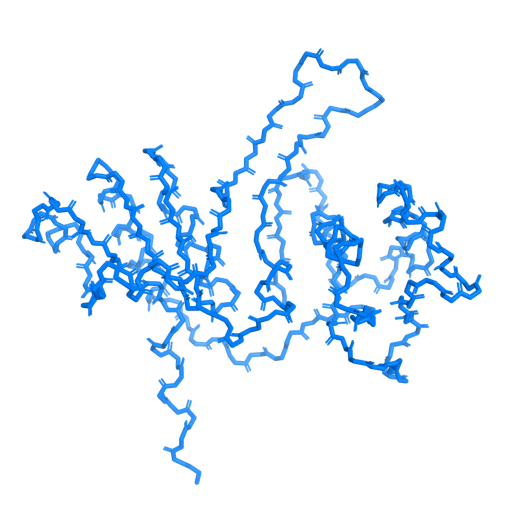 199 ? -3.841 -4.392 19.609 1.00 93.50 199 ARG A C 1
ATOM 1462 O O . ARG A 1 199 ? -4.224 -5.554 19.593 1.00 93.50 199 ARG A O 1
ATOM 1469 N N . ARG A 1 200 ? -3.766 -3.681 20.738 1.00 94.19 200 ARG A N 1
ATOM 1470 C CA . ARG A 1 200 ? -4.153 -4.227 22.052 1.00 94.19 200 ARG A CA 1
ATOM 1471 C C . ARG A 1 200 ? -5.642 -4.565 22.126 1.00 94.19 200 ARG A C 1
ATOM 1473 O O . ARG A 1 200 ? -5.990 -5.546 22.766 1.00 94.19 200 ARG A O 1
ATOM 1480 N N . GLN A 1 201 ? -6.498 -3.772 21.484 1.00 95.56 201 GLN A N 1
ATOM 1481 C CA . GLN A 1 201 ? -7.939 -4.033 21.414 1.00 95.56 201 GLN A CA 1
ATOM 1482 C C . GLN A 1 201 ? -8.281 -5.190 20.471 1.00 95.56 201 GLN A C 1
ATOM 1484 O O . GLN A 1 201 ? -9.214 -5.945 20.742 1.00 95.56 201 GLN A O 1
ATOM 1489 N N . LEU A 1 202 ? -7.551 -5.316 19.357 1.00 95.00 202 LEU A N 1
ATOM 1490 C CA . LEU A 1 202 ? -7.713 -6.443 18.443 1.00 95.00 202 LEU A CA 1
ATOM 1491 C C . LEU A 1 202 ? -7.279 -7.743 19.117 1.00 95.00 202 LEU A C 1
ATOM 1493 O O . LEU A 1 202 ? -7.982 -8.731 18.980 1.00 95.00 202 LEU A O 1
ATOM 1497 N N . THR A 1 203 ? -6.214 -7.668 19.920 1.00 92.00 203 THR A N 1
ATOM 1498 C CA . THR A 1 203 ? -5.434 -8.789 20.460 1.00 92.00 203 THR A CA 1
ATOM 1499 C C . THR A 1 203 ? -4.639 -9.505 19.375 1.00 92.00 203 THR A C 1
ATOM 1501 O O . THR A 1 203 ? -4.853 -9.286 18.183 1.00 92.00 203 THR A O 1
ATOM 1504 N N . ASP A 1 204 ? -3.635 -10.294 19.767 1.00 86.88 204 ASP A N 1
ATOM 1505 C CA . ASP A 1 204 ? -2.867 -11.035 18.768 1.00 86.88 204 ASP A CA 1
ATOM 1506 C C . ASP A 1 204 ? -3.682 -12.238 18.260 1.00 86.88 204 ASP A C 1
ATOM 1508 O O . ASP A 1 204 ? -3.630 -12.515 17.065 1.00 86.88 204 ASP A O 1
ATOM 1512 N N . GLU A 1 205 ? -4.493 -12.881 19.111 1.00 90.38 205 GLU A N 1
ATOM 1513 C CA . GLU A 1 205 ? -5.344 -14.049 18.815 1.00 90.38 205 GLU A CA 1
ATOM 1514 C C . GLU A 1 205 ? -6.239 -13.844 17.590 1.00 90.38 205 GLU A C 1
ATOM 1516 O O . GLU A 1 205 ? -6.351 -14.743 16.762 1.00 90.38 205 GLU A O 1
ATOM 1521 N N . GLU A 1 206 ? -6.793 -12.646 17.443 1.00 92.25 206 GLU A N 1
ATOM 1522 C CA . GLU A 1 206 ? -7.793 -12.305 16.425 1.00 92.25 206 GLU A CA 1
ATOM 1523 C C . GLU A 1 206 ? -7.173 -11.767 15.129 1.00 92.25 206 GLU A C 1
ATOM 1525 O O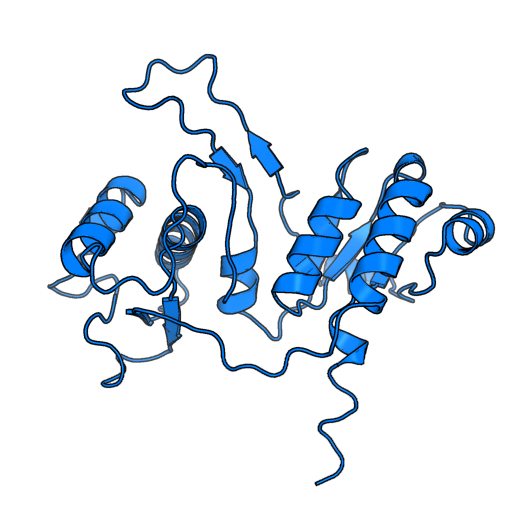 . GLU A 1 206 ? -7.883 -11.340 14.222 1.00 92.25 206 GLU A O 1
ATOM 1530 N N . ARG A 1 207 ? -5.839 -11.749 15.032 1.00 93.25 207 ARG A N 1
ATOM 1531 C CA . ARG A 1 207 ? -5.134 -11.328 13.818 1.00 93.25 207 ARG A CA 1
ATOM 1532 C C . ARG A 1 207 ? -5.024 -12.472 12.830 1.00 93.25 207 ARG A C 1
ATOM 1534 O O . ARG A 1 207 ? -4.393 -13.486 13.143 1.00 93.25 207 ARG A O 1
ATOM 1541 N N . SER A 1 208 ? -5.490 -12.239 11.607 1.00 93.44 208 SER A N 1
ATOM 1542 C CA . SER A 1 208 ? -5.336 -13.186 10.498 1.00 93.44 208 SER A CA 1
ATOM 1543 C C . SER A 1 208 ? -3.888 -13.306 10.012 1.00 93.44 208 SER A C 1
ATOM 1545 O O . SER A 1 208 ? -3.495 -14.349 9.495 1.00 93.44 208 SER A O 1
ATOM 1547 N N . LEU A 1 209 ? -3.068 -12.261 10.192 1.00 91.94 209 LEU A N 1
ATOM 1548 C CA . LEU A 1 209 ? -1.651 -12.264 9.821 1.00 91.94 209 LEU A CA 1
ATOM 1549 C C . LEU A 1 209 ? -0.750 -11.898 11.002 1.00 91.94 209 LEU A C 1
ATOM 1551 O O . LEU A 1 209 ? -0.894 -10.842 11.627 1.00 91.94 209 LEU A O 1
ATOM 1555 N N . ARG A 1 210 ? 0.259 -12.741 11.242 1.00 88.62 210 ARG A N 1
ATOM 1556 C CA . ARG A 1 210 ? 1.357 -12.475 12.175 1.00 88.62 210 ARG A CA 1
ATOM 1557 C C . ARG A 1 210 ? 2.680 -12.792 11.496 1.00 88.62 210 ARG A C 1
ATOM 1559 O O . ARG A 1 210 ? 2.903 -13.913 11.053 1.00 88.62 210 ARG A O 1
ATOM 1566 N N . VAL A 1 211 ? 3.556 -11.797 11.434 1.00 87.56 211 VAL A N 1
ATOM 1567 C CA . VAL A 1 211 ? 4.914 -11.946 10.908 1.00 87.56 211 VAL A CA 1
ATOM 1568 C C . VAL A 1 211 ? 5.872 -11.880 12.089 1.00 87.56 211 VAL A C 1
ATOM 1570 O O . VAL A 1 211 ? 5.903 -10.880 12.805 1.00 87.56 211 VAL A O 1
ATOM 1573 N N . TYR A 1 212 ? 6.623 -12.955 12.317 1.00 82.94 212 TYR A N 1
ATOM 1574 C CA . TYR A 1 212 ? 7.597 -13.042 13.403 1.00 82.94 212 TYR A CA 1
ATOM 1575 C C . TYR A 1 212 ? 9.005 -12.754 12.882 1.00 82.94 212 TYR A C 1
ATOM 1577 O O . TYR A 1 212 ? 9.383 -13.213 11.807 1.00 82.94 212 TYR A O 1
ATOM 1585 N N . GLY A 1 213 ? 9.787 -11.997 13.656 1.00 80.31 213 GLY A N 1
ATOM 1586 C CA . GLY A 1 213 ? 11.198 -11.737 13.358 1.00 80.31 213 GLY A CA 1
ATOM 1587 C C . GLY A 1 213 ? 11.462 -10.768 12.200 1.00 80.31 213 GLY A C 1
ATOM 1588 O O . GLY A 1 213 ? 12.614 -10.621 11.802 1.00 80.31 213 GLY A O 1
ATOM 1589 N N . SER A 1 214 ? 10.437 -10.093 11.668 1.00 80.38 214 SER A N 1
ATOM 1590 C CA . SER A 1 214 ? 10.603 -9.096 10.609 1.00 80.38 214 SER A CA 1
ATOM 1591 C C . SER A 1 214 ? 9.800 -7.831 10.881 1.00 80.38 214 SER A C 1
ATOM 1593 O O . SER A 1 214 ? 8.598 -7.875 11.119 1.00 80.38 214 SER A O 1
ATOM 1595 N N . GLU A 1 215 ? 10.492 -6.701 10.770 1.00 80.75 215 GLU A N 1
ATOM 1596 C CA . GLU A 1 215 ? 9.956 -5.346 10.930 1.00 80.75 215 GLU A CA 1
ATOM 1597 C C . GLU A 1 215 ? 9.842 -4.616 9.582 1.00 80.75 215 GLU A C 1
ATOM 1599 O O . GLU A 1 215 ? 9.617 -3.411 9.548 1.00 80.75 215 GLU A O 1
ATOM 1604 N N . VAL A 1 216 ? 10.087 -5.317 8.469 1.00 86.81 216 VAL A N 1
ATOM 1605 C CA . VAL A 1 216 ? 10.180 -4.730 7.117 1.00 86.81 216 VAL A CA 1
ATOM 1606 C C . VAL A 1 216 ? 9.286 -5.421 6.093 1.00 86.81 216 VAL A C 1
ATOM 1608 O O . VAL A 1 216 ? 9.172 -4.953 4.965 1.00 86.81 216 VAL A O 1
ATOM 1611 N N . VAL A 1 217 ? 8.657 -6.534 6.470 1.00 89.12 217 VAL A N 1
ATOM 1612 C CA . VAL A 1 217 ? 7.751 -7.281 5.597 1.00 89.12 217 VAL A CA 1
ATOM 1613 C C . VAL A 1 217 ? 6.329 -6.779 5.806 1.00 89.12 217 VAL A C 1
ATOM 1615 O O . VAL A 1 217 ? 5.811 -6.809 6.923 1.00 89.12 217 VAL A O 1
ATOM 1618 N N . ILE A 1 218 ? 5.692 -6.361 4.715 1.00 89.88 218 ILE A N 1
ATOM 1619 C CA . ILE A 1 218 ? 4.259 -6.072 4.669 1.00 89.88 218 ILE A CA 1
ATOM 1620 C C . ILE A 1 218 ? 3.577 -7.231 3.956 1.00 89.88 218 ILE A C 1
ATOM 1622 O O . ILE A 1 218 ? 3.934 -7.566 2.828 1.00 89.88 218 ILE A O 1
ATOM 1626 N N . GLY A 1 219 ? 2.612 -7.848 4.627 1.00 88.81 219 GLY A N 1
ATOM 1627 C CA . GLY A 1 219 ? 1.774 -8.882 4.046 1.00 88.81 219 GLY A CA 1
ATOM 1628 C C . GLY A 1 219 ? 0.443 -8.305 3.591 1.00 88.81 219 GLY A C 1
ATOM 1629 O O . GLY A 1 219 ? -0.192 -7.522 4.297 1.00 88.81 219 GLY A O 1
ATOM 1630 N N . ARG A 1 220 ? 0.018 -8.733 2.406 1.00 85.94 220 ARG A N 1
ATOM 1631 C CA . ARG A 1 220 ? -1.321 -8.509 1.875 1.00 85.94 220 ARG A CA 1
ATOM 1632 C C . ARG A 1 220 ? -1.978 -9.875 1.716 1.00 85.94 220 ARG A C 1
ATOM 1634 O O . ARG A 1 220 ? -1.419 -10.734 1.041 1.00 85.94 220 ARG A O 1
ATOM 1641 N N . LEU A 1 221 ? -3.117 -10.058 2.382 1.00 84.62 221 LEU A N 1
ATOM 1642 C CA . LEU A 1 221 ? -3.959 -11.254 2.320 1.00 84.62 221 LEU A CA 1
ATOM 1643 C C . LEU A 1 221 ? -5.304 -10.891 1.715 1.00 84.62 221 LEU A C 1
ATOM 1645 O O . LEU A 1 221 ? -5.868 -9.873 2.180 1.00 84.62 221 LEU A O 1
#

Foldseek 3Di:
DPPPVVLLVQQQEAEEEDPADPVLLVVLQRDGHDPDDPVRQVQAAEADQFDWAFPPPDPDPDRQTDTRACLLVCLQCVPGAYEYEYEPPRLLVVRVRSNLSSHHYYYYYDNNCSNVNSVSSVVSVPDPRDPDPWDAQAEEADPVDVLSSLLSVLCQLQQHGYHYDNDDDPVHPHYHYECDPVHDVVCSVPSNVVSVVVCVVSDPVSRPDDDPPDSHDGDTD